Protein 1TK2 (pdb70)

Solvent-accessible surface area: 9672 Å² total

CATH classification: 3.40.50.200

Secondary structure (DSSP, 8-state):
-----HHHHHTTHHHHHTTT-S-TT-EEEEEES-----TT--EEEEEE-STT--S---SSSHHHHHHHHHH--SSSSS---SSTT-EEEEEE-S-TTS---HHHHHHHHHHHHHTT-SEEEE---BSS--HHHHHHHHHHHHTT-EEEEE--SS--SSPPBTTTSTTEEEEEEE-TTSPBPTT---STT--EEEE-SSEEEEETTTEEEEE-SHHHHHHHHHHHHHHHHHH-TT--HHHHHHHHHHTSB--S-HHHHTT-B--HHHHT-/------

InterPro domains:
  IPR000209 Peptidase S8/S53 domain [PF00082] (23-260)
  IPR015500 Peptidase S8, subtilisin-related [PR00723] (23-42)
  IPR015500 Peptidase S8, subtilisin-related [PR00723] (58-71)
  IPR015500 Peptidase S8, subtilisin-related [PR00723] (212-228)
  IPR022398 Peptidase S8, subtilisin, His-active site [PS00137] (62-72)
  IPR023827 Peptidase S8, subtilisin, Asp-active site [PS00136] (28-38)
  IPR023828 Peptidase S8, subtilisin, Ser-active site [PS00138] (213-223)
  IPR034202 Subtilisin Carlsberg-like catalytic domain [cd07477] (25-247)
  IPR036852 Peptidase S8/S53 domain superfamily [G3DSA:3.40.50.200] (1-268)
  IPR036852 Peptidase S8/S53 domain superfamily [SSF52743] (1-267)
  IPR050131 Subtilisin-like serine protease [PTHR43806] (3-254)

Foldseek 3Di:
DEDEWPQLVVLPLVLLVVVVQQLAPAFEEEAFQAAADAPQDDAQEEAEDDPPDGDRHHLAWLSNFLRFQQARADDDDYYGHSRNNHHYYRYHQAHNVGHHDLVSSLVSLVVCLVPPHQEYFAADFDQDDDVSNLVSLVVSQVSQYAAEYEQFFQQELHGTPPQQHQSYAYEWADDPVQAGDSRTYFFPRHAAYGHFAQTWGDGPPNDIDGHGDSSNGRSNLRNLLSSLCVLPVVDTSVRSSVLQLVQADDDDDCRRGNSGYGHSNSSND/DVVPPD

Radius of gyration: 16.11 Å; Cα contacts (8 Å, |Δi|>4): 828; chains: 2; bounding box: 38×43×39 Å

Organism: Lederbergia lenta (NCBI:txid1467)

Sequence (275 aa):
AQSVPWGISRVQAPAAHNRGLTGSGVKVAVLDTGISTHPDLNIRGGASFVPGEPSTQDGNGHGTHVAGTIAALNNSIGVLGVAPSAELYAVKVLGASGSGSVSSIAQGLEWAGNNGMHVANLSLGSPSPSATLEQAVNSATSRGVLVVAASGNSGAGSISYPARYANAMAVGATDQNNNRASFSQYGAGLDIVAPGVNVQSTYPGSTYASLNGTSMATPHVAGAAALVKQKNPSWSNVQIRNHLKNTATSLGSTNLYGSGLVNAEAATRVLPVLP

Structure (mmCIF, N/CA/C/O backbone):
data_1TK2
#
_entry.id   1TK2
#
_cell.length_a   76.250
_cell.length_b   73.340
_cell.length_c   40.890
_cell.angle_alpha   90.00
_cell.angle_beta   90.00
_cell.angle_gamma   90.00
#
_symmetry.space_group_name_H-M   'P 21 21 21'
#
loop_
_entity.id
_entity.type
_entity.pdbx_description
1 polymer 'SUBTILISIN SAVINASE'
2 polymer 'GRAMICIDIN S'
3 non-polymer 'CALCIUM ION'
4 water water
#
loop_
_atom_site.group_PDB
_atom_site.id
_atom_site.type_symbol
_atom_site.label_atom_id
_atom_site.label_alt_id
_atom_site.label_comp_id
_atom_site.label_asym_id
_atom_site.label_entity_id
_atom_site.label_seq_id
_atom_site.pdbx_PDB_ins_code
_atom_site.Cartn_x
_atom_site.Cartn_y
_atom_site.Cartn_z
_atom_site.occupancy
_atom_site.B_iso_or_equiv
_atom_site.auth_seq_id
_atom_site.auth_comp_id
_atom_site.auth_asym_id
_atom_site.auth_atom_id
_atom_site.pdbx_PDB_model_num
ATOM 1 N N . ALA A 1 1 ? 17.144 -1.517 -3.520 1.00 30.26 1 ALA A N 1
ATOM 2 C CA . ALA A 1 1 ? 15.794 -1.954 -3.101 1.00 28.08 1 ALA A CA 1
ATOM 3 C C . ALA A 1 1 ? 15.017 -0.709 -2.702 1.00 26.24 1 ALA A C 1
ATOM 4 O O . ALA A 1 1 ? 15.593 0.350 -2.523 1.00 27.83 1 ALA A O 1
ATOM 6 N N . GLN A 1 2 ? 13.715 -0.840 -2.655 1.00 23.58 2 GLN A N 1
ATOM 7 C CA . GLN A 1 2 ? 12.857 0.277 -2.268 1.00 21.71 2 GLN A CA 1
ATOM 8 C C . GLN A 1 2 ? 12.558 0.298 -0.779 1.00 22.04 2 GLN A C 1
ATOM 9 O O . GLN A 1 2 ? 12.193 -0.737 -0.199 1.00 24.20 2 GLN A O 1
ATOM 15 N N . SER A 1 3 ? 12.678 1.473 -0.176 1.00 20.38 3 SER A N 1
ATOM 16 C CA . SER A 1 3 ? 12.320 1.661 1.220 1.00 20.10 3 SER A CA 1
ATOM 17 C C . SER A 1 3 ? 10.956 2.337 1.297 1.00 19.38 3 SER A C 1
ATOM 18 O O . SER A 1 3 ? 10.592 3.115 0.433 1.00 19.15 3 SER A O 1
ATOM 21 N N . VAL A 1 4 ? 10.224 2.031 2.348 1.00 17.23 4 VAL A N 1
ATOM 22 C CA . VAL A 1 4 ? 8.960 2.721 2.654 1.00 16.23 4 VAL A CA 1
ATOM 23 C C . VAL A 1 4 ? 9.233 3.665 3.819 1.00 15.15 4 VAL A C 1
ATOM 24 O O . VAL A 1 4 ? 9.485 3.254 4.953 1.00 16.16 4 VAL A O 1
ATOM 28 N N . PRO A 1 5 ? 9.208 4.969 3.564 1.00 13.87 5 PRO A N 1
ATOM 29 C CA . PRO A 1 5 ? 9.439 5.931 4.624 1.00 13.96 5 PRO A CA 1
ATOM 30 C C . PRO A 1 5 ? 8.464 5.759 5.762 1.00 13.76 5 PRO A C 1
ATOM 31 O O . PRO A 1 5 ? 7.305 5.401 5.506 1.00 13.54 5 PRO A O 1
ATOM 35 N N . TRP A 1 6 ? 8.903 6.055 6.996 1.00 13.01 6 TRP A N 1
ATOM 36 C CA . TRP A 1 6 ? 8.055 5.867 8.185 1.00 14.42 6 TRP A CA 1
ATOM 37 C C . TRP A 1 6 ? 6.720 6.573 8.032 1.00 13.54 6 TRP A C 1
ATOM 38 O O . TRP A 1 6 ? 5.683 6.019 8.395 1.00 13.66 6 TRP A O 1
ATOM 49 N N . GLY A 1 7 ? 6.719 7.768 7.453 1.00 11.79 7 GLY A N 1
ATOM 50 C CA . GLY A 1 7 ? 5.495 8.543 7.335 1.00 12.36 7 GLY A CA 1
ATOM 51 C C . GLY A 1 7 ? 4.461 7.932 6.421 1.00 11.36 7 GLY A C 1
ATOM 52 O O . GLY A 1 7 ? 3.274 8.044 6.660 1.00 10.40 7 GLY A O 1
ATOM 53 N N . ILE A 1 8 ? 4.889 7.260 5.382 1.00 11.47 8 ILE A N 1
ATOM 54 C CA . ILE A 1 8 ? 3.995 6.614 4.409 1.00 12.05 8 ILE A CA 1
ATOM 55 C C . ILE A 1 8 ? 3.307 5.461 5.134 1.00 12.20 8 ILE A C 1
ATOM 56 O O . ILE A 1 8 ? 2.098 5.261 4.987 1.00 12.20 8 ILE A O 1
ATOM 61 N N . SER A 1 9 ? 4.083 4.696 5.904 1.00 12.17 9 SER A N 1
ATOM 62 C CA . SER A 1 9 ? 3.498 3.627 6.719 1.00 13.44 9 SER A CA 1
ATOM 63 C C . SER A 1 9 ? 2.565 4.173 7.780 1.00 12.64 9 SER A C 1
ATOM 64 O O . SER A 1 9 ? 1.488 3.649 8.013 1.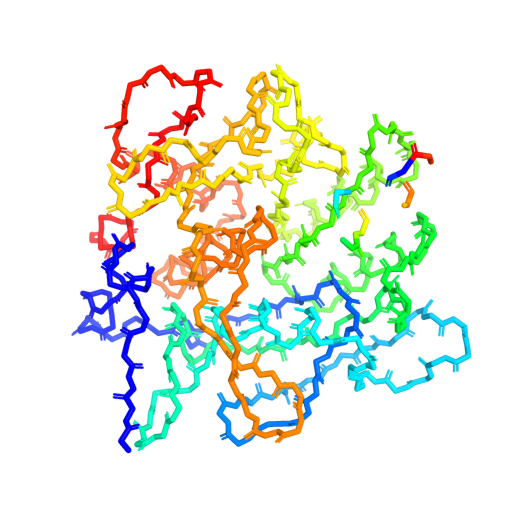00 13.38 9 SER A O 1
ATOM 67 N N . ARG A 1 10 ? 2.932 5.292 8.395 1.00 12.64 10 ARG A N 1
ATOM 68 C CA . ARG A 1 10 ? 2.138 5.823 9.489 1.00 12.50 10 ARG A CA 1
ATOM 69 C C . ARG A 1 10 ? 0.752 6.248 9.035 1.00 12.23 10 ARG A C 1
ATOM 70 O O . ARG A 1 10 ? -0.218 6.119 9.788 1.00 13.98 10 ARG A O 1
ATOM 78 N N . VAL A 1 11 ? 0.658 6.815 7.830 1.00 11.40 11 VAL A N 1
ATOM 79 C CA . VAL A 1 11 ? -0.649 7.231 7.328 1.00 11.42 11 VAL A CA 1
ATOM 80 C C . VAL A 1 11 ? -1.429 6.079 6.665 1.00 12.30 11 VAL A C 1
ATOM 81 O O . VAL A 1 11 ? -2.536 6.262 6.116 1.00 12.46 11 VAL A O 1
ATOM 85 N N . GLN A 1 12 ? -0.820 4.899 6.705 1.00 11.90 12 GLN A N 1
ATOM 86 C CA . GLN A 1 12 ? -1.451 3.635 6.283 1.00 12.48 12 GLN A CA 1
ATOM 87 C C . GLN A 1 12 ? -1.728 3.573 4.774 1.00 12.28 12 GLN A C 1
ATOM 88 O O . GLN A 1 12 ? -2.690 2.920 4.297 1.00 12.07 12 GLN A O 1
ATOM 94 N N . ALA A 1 13 ? -0.878 4.247 4.010 1.00 11.87 13 ALA A N 1
ATOM 95 C CA . ALA A 1 13 ? -0.971 4.187 2.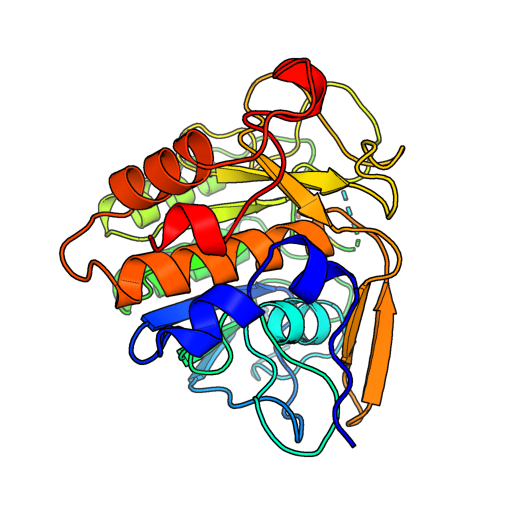544 1.00 11.87 13 ALA A CA 1
ATOM 96 C C . ALA A 1 13 ? -0.821 2.769 1.984 1.00 12.68 13 ALA A C 1
ATOM 97 O O . ALA A 1 13 ? -1.538 2.423 1.054 1.00 12.51 13 ALA A O 1
ATOM 99 N N . PRO A 1 14 ? 0.096 1.953 2.505 1.00 14.29 14 PRO A N 1
ATOM 100 C CA . PRO A 1 14 ? 0.191 0.572 1.984 1.00 14.44 14 PRO A CA 1
ATOM 101 C C . PRO A 1 14 ? -1.111 -0.225 2.002 1.00 14.45 14 PRO A C 1
ATOM 102 O O . PRO A 1 14 ? -1.391 -0.980 1.066 1.00 14.63 14 PRO A O 1
ATOM 106 N N . ALA A 1 15 ? -1.943 -0.032 3.018 1.00 13.92 15 ALA A N 1
ATOM 107 C CA . ALA A 1 15 ? -3.246 -0.710 3.056 1.00 14.77 15 ALA A CA 1
ATOM 108 C C . ALA A 1 15 ? -4.121 -0.289 1.880 1.00 14.78 15 ALA A C 1
ATOM 109 O O . ALA A 1 15 ? -4.829 -1.121 1.321 1.00 15.50 15 ALA A O 1
ATOM 111 N N . ALA A 1 16 ? -4.164 1.001 1.554 1.00 13.86 16 ALA A N 1
ATOM 112 C CA . ALA A 1 16 ? -4.847 1.482 0.376 1.00 13.60 16 ALA A CA 1
ATOM 113 C C . ALA A 1 16 ? -4.260 0.873 -0.891 1.00 12.93 16 ALA A C 1
ATOM 114 O O . ALA A 1 16 ? -4.989 0.469 -1.756 1.00 12.35 16 ALA A O 1
ATOM 116 N N . HIS A 1 17 ? -2.948 0.794 -0.986 1.00 12.69 17 HIS A N 1
ATOM 117 C CA . HIS A 1 17 ? -2.305 0.248 -2.174 1.00 13.64 17 HIS A CA 1
ATOM 118 C C . HIS A 1 17 ? -2.704 -1.186 -2.369 1.00 14.09 17 HIS A C 1
ATOM 119 O O . HIS A 1 17 ? -2.930 -1.593 -3.503 1.00 14.27 17 HIS A O 1
ATOM 126 N N . ASN A 1 18 ? -2.867 -1.913 -1.266 1.00 13.86 18 ASN A N 1
ATOM 127 C CA . ASN A 1 18 ? -3.283 -3.319 -1.342 1.00 15.95 18 ASN A CA 1
ATOM 128 C C . ASN A 1 18 ? -4.665 -3.492 -1.897 1.00 16.94 18 ASN A C 1
ATOM 129 O O . ASN A 1 18 ? -5.003 -4.597 -2.330 1.00 16.31 18 ASN A O 1
ATOM 134 N N . ARG A 1 19 ? -5.497 -2.462 -1.869 1.00 14.85 19 ARG A N 1
ATOM 135 C CA . ARG A 1 19 ? -6.850 -2.494 -2.435 1.00 16.01 19 ARG A CA 1
ATOM 136 C C . ARG A 1 19 ? -6.831 -2.092 -3.918 1.00 15.95 19 ARG A C 1
ATOM 137 O O . ARG A 1 19 ? -7.885 -2.020 -4.559 1.00 18.68 19 ARG A O 1
ATOM 145 N N . GLY A 1 20 ? -5.665 -1.723 -4.432 1.00 14.56 20 GLY A N 1
ATOM 146 C CA . GLY A 1 20 ? -5.528 -1.259 -5.800 1.00 14.14 20 GLY A CA 1
ATOM 147 C C . GLY A 1 20 ? -5.675 0.235 -5.934 1.00 13.53 20 GLY A C 1
ATOM 148 O O . GLY A 1 20 ? -5.805 0.736 -7.032 1.00 15.67 20 GLY A O 1
ATOM 149 N N . LEU A 1 21 ? -5.646 0.943 -4.806 1.00 13.26 21 LEU A N 1
ATOM 150 C CA . LEU A 1 21 ? -5.799 2.395 -4.817 1.00 13.27 21 LEU A CA 1
ATOM 151 C C . LEU A 1 21 ? -4.412 3.023 -4.723 1.00 13.41 21 LEU A C 1
ATOM 152 O O . LEU A 1 21 ? -3.773 2.980 -3.673 1.00 14.71 21 LEU A O 1
ATOM 157 N N . THR A 1 22 ? -3.998 3.627 -5.833 1.00 12.37 22 THR A N 1
ATOM 158 C CA . THR A 1 22 ? -2.651 4.208 -5.976 1.00 12.66 22 THR A CA 1
ATOM 159 C C . THR A 1 22 ? -2.664 5.632 -6.473 1.00 12.25 22 THR A C 1
ATOM 160 O O . THR A 1 22 ? -1.602 6.205 -6.643 1.00 12.99 22 THR A O 1
ATOM 164 N N . GLY A 1 23 ? -3.862 6.163 -6.751 1.00 12.44 23 GLY A N 1
ATOM 165 C CA . GLY A 1 23 ? -4.017 7.521 -7.278 1.00 13.01 23 GLY A CA 1
ATOM 166 C C . GLY A 1 23 ? -4.033 7.561 -8.792 1.00 12.47 23 GLY A C 1
ATOM 167 O O . GLY A 1 23 ? -3.960 8.613 -9.392 1.00 12.19 23 GLY A O 1
ATOM 168 N N . SER A 1 24 ? -4.201 6.403 -9.440 1.00 13.57 24 SER A N 1
ATOM 169 C CA . SER A 1 24 ? -4.219 6.337 -10.882 1.00 15.12 24 SER A CA 1
ATOM 170 C C . SER A 1 24 ? -5.283 7.258 -11.486 1.00 13.46 24 SER A C 1
ATOM 171 O O . SER A 1 24 ? -6.420 7.302 -11.011 1.00 15.01 24 SER A O 1
ATOM 174 N N . GLY A 1 25 ? -4.896 8.040 -12.498 1.00 15.01 25 GLY A N 1
ATOM 175 C CA . GLY A 1 25 ? -5.820 8.930 -13.196 1.00 15.82 25 GLY A CA 1
ATOM 176 C C . GLY A 1 25 ? -6.104 10.255 -12.503 1.00 15.35 25 GLY A C 1
ATOM 177 O O . GLY A 1 25 ? -6.842 11.114 -13.039 1.00 17.26 25 GLY A O 1
ATOM 178 N N . VAL A 1 26 ? -5.516 10.476 -11.328 1.00 13.53 26 VAL A N 1
ATOM 179 C CA . VAL A 1 26 ? -5.767 11.707 -10.571 1.00 12.36 26 VAL A CA 1
ATOM 180 C C . VAL A 1 26 ? -4.664 12.745 -10.796 1.00 12.08 26 VAL A C 1
ATOM 181 O O . VAL A 1 26 ? -3.482 12.463 -10.577 1.00 13.91 26 VAL A O 1
ATOM 185 N N . LYS A 1 27 ? -5.044 13.963 -11.208 1.00 12.14 27 LYS A N 1
ATOM 186 C CA . LYS A 1 27 ? -4.068 14.995 -11.505 1.00 12.40 27 LYS A CA 1
ATOM 187 C C . LYS A 1 27 ? -3.789 15.865 -10.286 1.00 11.93 27 LYS A C 1
ATOM 188 O O . LYS A 1 27 ? -4.705 16.473 -9.707 1.00 13.44 27 LYS A O 1
ATOM 194 N N . VAL A 1 28 ? -2.527 15.929 -9.894 1.00 11.93 28 VAL A N 1
ATOM 195 C CA . VAL A 1 28 ? -2.094 16.655 -8.695 1.00 11.50 28 VAL A CA 1
ATOM 196 C C . VAL A 1 28 ? -1.048 17.680 -9.093 1.00 11.71 28 VAL A C 1
ATOM 197 O O . VAL A 1 28 ? -0.021 17.309 -9.715 1.00 12.98 28 VAL A O 1
ATOM 201 N N . ALA A 1 29 ? -1.294 18.944 -8.777 1.00 10.75 29 ALA A N 1
ATOM 202 C CA . ALA A 1 29 ? -0.372 20.025 -9.054 1.00 11.57 29 ALA A CA 1
ATOM 203 C C . ALA A 1 29 ? 0.440 20.328 -7.810 1.00 10.78 29 ALA A C 1
ATOM 204 O O . ALA A 1 29 ? -0.133 20.418 -6.735 1.00 12.45 29 ALA A O 1
ATOM 206 N N . VAL A 1 30 ? 1.757 20.417 -7.932 1.00 9.71 30 VAL A N 1
ATOM 207 C CA . VAL A 1 30 ? 2.649 20.752 -6.838 1.00 9.37 30 VAL A CA 1
ATOM 208 C C . VAL A 1 30 ? 3.138 22.174 -7.099 1.00 9.59 30 VAL A C 1
ATOM 209 O O . VAL A 1 30 ? 3.914 22.430 -8.040 1.00 9.87 30 VAL A O 1
ATOM 213 N N . LEU A 1 31 ? 2.617 23.117 -6.315 1.00 8.79 31 LEU A N 1
ATOM 214 C CA . LEU A 1 31 ? 2.955 24.554 -6.475 1.00 9.56 31 LEU A CA 1
ATOM 215 C C . LEU A 1 31 ? 4.140 24.825 -5.575 1.00 8.95 31 LEU A C 1
ATOM 216 O O . LEU A 1 31 ? 3.998 24.918 -4.352 1.00 10.20 31 LEU A O 1
ATOM 221 N N . ASP A 1 32 ? 5.348 24.916 -6.130 1.00 8.62 32 ASP A N 1
ATOM 222 C CA . ASP A 1 32 ? 6.537 24.892 -5.322 1.00 9.22 32 ASP A CA 1
ATOM 223 C C . ASP A 1 32 ? 7.723 25.422 -6.123 1.00 9.99 32 ASP A C 1
ATOM 224 O O . ASP A 1 32 ? 7.536 26.198 -7.053 1.00 9.69 32 ASP A O 1
ATOM 229 N N . THR A 1 33 ? 8.919 24.944 -5.816 1.00 9.92 33 THR A N 1
ATOM 230 C CA . THR A 1 33 ? 10.133 25.427 -6.465 1.00 9.91 33 THR A CA 1
ATOM 231 C C . THR A 1 33 ? 10.451 24.672 -7.755 1.00 10.85 33 THR A C 1
ATOM 232 O O . THR A 1 33 ? 11.518 24.852 -8.340 1.00 11.66 33 THR A O 1
ATOM 236 N N . GLY A 1 34 ? 9.519 23.845 -8.228 1.00 10.59 34 GLY A N 1
ATOM 237 C CA . GLY A 1 34 ? 9.754 22.973 -9.369 1.00 10.58 34 GLY A CA 1
ATOM 238 C C . GLY A 1 34 ? 9.828 21.527 -8.900 1.00 10.64 34 GLY A C 1
ATOM 239 O O . GLY A 1 34 ? 9.700 21.199 -7.714 1.00 12.26 34 GLY A O 1
ATOM 240 N N . ILE A 1 35 ? 9.962 20.638 -9.865 1.00 10.18 35 ILE A N 1
ATOM 241 C CA . ILE A 1 35 ? 10.225 19.208 -9.617 1.00 11.21 35 ILE A CA 1
ATOM 242 C C . ILE A 1 35 ? 11.320 18.775 -10.593 1.00 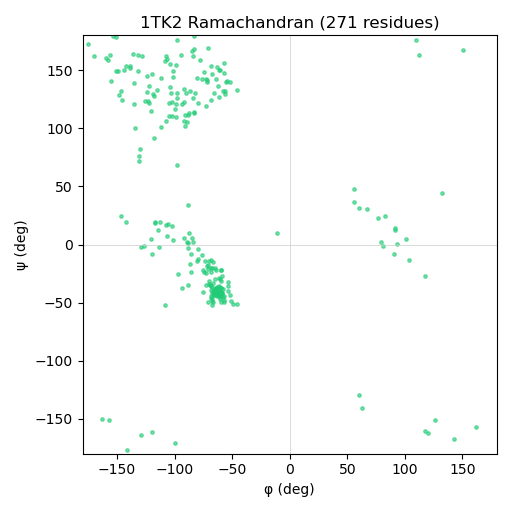10.82 35 ILE A C 1
ATOM 243 O O . ILE A 1 35 ? 11.140 18.883 -11.810 1.00 13.32 35 ILE A O 1
ATOM 248 N N . SER A 1 36 ? 12.452 18.292 -10.079 1.00 11.87 37 SER A N 1
ATOM 249 C CA . SER A 1 36 ? 13.507 17.818 -10.964 1.00 13.38 37 SER A CA 1
ATOM 250 C C . SER A 1 36 ? 13.235 16.402 -11.468 1.00 13.92 37 SER A C 1
ATOM 251 O O . SER A 1 36 ? 12.703 15.572 -10.739 1.00 14.68 37 SER A O 1
ATOM 254 N N . THR A 1 37 ? 13.598 16.129 -12.718 1.00 14.41 38 THR A N 1
ATOM 255 C CA . THR A 1 37 ? 13.513 14.780 -13.242 1.00 16.37 38 THR A CA 1
ATOM 256 C C . THR A 1 37 ? 14.327 13.880 -12.296 1.00 15.31 38 THR A C 1
ATOM 257 O O . THR A 1 37 ? 15.388 14.273 -11.795 1.00 17.14 38 THR A O 1
ATOM 261 N N . HIS A 1 38 ? 13.794 12.698 -12.034 1.00 14.54 39 HIS A N 1
ATOM 262 C CA . HIS A 1 38 ? 14.332 11.797 -11.020 1.00 14.47 39 HIS A CA 1
ATOM 263 C C . HIS A 1 38 ? 13.914 10.386 -11.383 1.00 14.65 39 HIS A C 1
ATOM 264 O O . HIS A 1 38 ? 12.792 10.158 -11.832 1.00 14.19 39 HIS A O 1
ATOM 271 N N . PRO A 1 39 ? 14.795 9.412 -11.205 1.00 14.63 40 PRO A N 1
ATOM 272 C CA . PRO A 1 39 ? 14.437 8.031 -11.536 1.00 14.65 40 PRO A CA 1
ATOM 273 C C . PRO A 1 39 ? 13.228 7.467 -10.759 1.00 14.90 40 PRO A C 1
ATOM 274 O O . PRO A 1 39 ? 12.581 6.556 -11.263 1.00 15.71 40 PRO A O 1
ATOM 278 N N . ASP A 1 40 ? 12.903 8.048 -9.596 1.00 14.12 41 ASP A N 1
ATOM 279 C CA . ASP A 1 40 ? 11.765 7.586 -8.813 1.00 13.09 41 ASP A CA 1
ATOM 280 C C . ASP A 1 40 ? 10.525 8.475 -8.930 1.00 12.30 41 ASP A C 1
ATOM 281 O O . ASP A 1 40 ? 9.594 8.365 -8.128 1.00 12.32 41 ASP A O 1
ATOM 286 N N . LEU A 1 41 ? 10.515 9.336 -9.953 1.00 11.27 42 LEU A N 1
ATOM 287 C CA . LEU A 1 41 ? 9.332 10.195 -10.202 1.00 12.23 42 LEU A CA 1
ATOM 288 C C . LEU A 1 41 ? 8.943 10.119 -11.675 1.00 12.89 42 LEU A C 1
ATOM 289 O O . LEU A 1 41 ? 9.791 9.996 -12.549 1.00 15.08 42 LEU A O 1
ATOM 294 N N . ASN A 1 42 ? 7.652 10.266 -11.941 1.00 13.16 43 ASN A N 1
ATOM 295 C CA . ASN A 1 42 ? 7.144 10.494 -13.299 1.00 15.03 43 ASN A CA 1
ATOM 296 C C . ASN A 1 42 ? 6.412 11.819 -13.289 1.00 14.79 43 ASN A C 1
ATOM 297 O O . ASN A 1 42 ? 5.417 11.992 -12.583 1.00 17.01 43 ASN A O 1
ATOM 302 N N . ILE A 1 43 ? 6.930 12.768 -14.024 1.00 13.40 44 ILE A N 1
ATOM 303 C CA . ILE A 1 43 ? 6.357 14.111 -14.085 1.00 14.31 44 ILE A CA 1
ATOM 304 C C . ILE A 1 43 ? 5.590 14.217 -15.372 1.00 14.20 44 ILE A C 1
ATOM 305 O O . ILE A 1 43 ? 6.183 14.054 -16.453 1.00 15.69 44 ILE A O 1
ATOM 310 N N . ARG A 1 44 ? 4.300 14.526 -15.271 1.00 14.00 45 ARG A N 1
ATOM 311 C CA . ARG A 1 44 ? 3.453 14.584 -16.449 1.00 14.45 45 ARG A CA 1
ATOM 312 C C . ARG A 1 44 ? 3.453 15.892 -17.152 1.00 14.77 45 ARG A C 1
ATOM 313 O O . ARG A 1 44 ? 3.086 15.956 -18.323 1.00 16.64 45 ARG A O 1
ATOM 321 N N . GLY A 1 45 ? 3.907 16.964 -16.522 1.00 13.29 46 GLY A N 1
ATOM 322 C CA . GLY A 1 45 ? 3.912 18.267 -17.168 1.00 13.83 46 GLY A CA 1
ATOM 323 C C . GLY A 1 45 ? 4.032 19.391 -16.167 1.00 13.41 46 GLY A C 1
ATOM 324 O O . GLY A 1 45 ? 4.502 19.180 -15.043 1.00 13.38 46 GLY A O 1
ATOM 325 N N . GLY A 1 46 ? 3.581 20.575 -16.573 1.00 12.29 47 GLY A N 1
ATOM 326 C CA . GLY A 1 46 ? 3.592 21.721 -15.694 1.00 13.23 47 GLY A CA 1
ATOM 327 C C . GLY A 1 46 ? 3.915 22.996 -16.400 1.00 13.43 47 GLY A C 1
ATOM 328 O O . GLY A 1 46 ? 3.897 23.060 -17.628 1.00 15.00 47 GLY A O 1
ATOM 329 N N . ALA A 1 47 ? 4.192 24.010 -15.609 1.00 12.08 48 ALA A N 1
ATOM 330 C CA . ALA A 1 47 ? 4.439 25.355 -16.117 1.00 13.65 48 ALA A CA 1
ATOM 331 C C . ALA A 1 47 ? 5.229 26.134 -15.085 1.00 13.43 48 ALA A C 1
ATOM 332 O O . ALA A 1 47 ? 5.234 25.799 -13.897 1.00 14.19 48 ALA A O 1
ATOM 334 N N . SER A 1 48 ? 5.912 27.194 -15.504 1.00 12.90 49 SER A N 1
ATOM 335 C CA . SER A 1 48 ? 6.629 28.039 -14.568 1.00 12.39 49 SER A CA 1
ATOM 336 C C . SER A 1 48 ? 6.145 29.464 -14.665 1.00 13.01 49 SER A C 1
ATOM 337 O O . SER A 1 48 ? 5.955 29.963 -15.782 1.00 13.32 49 SER A O 1
ATOM 340 N N . PHE A 1 49 ? 5.951 30.095 -13.514 1.00 11.52 50 PHE A N 1
ATOM 341 C CA . PHE A 1 49 ? 5.583 31.508 -13.441 1.00 12.29 50 PHE A CA 1
ATOM 342 C C . PHE A 1 49 ? 6.636 32.325 -12.757 1.00 12.81 50 PHE A C 1
ATOM 343 O O . PHE A 1 49 ? 6.361 33.429 -12.272 1.00 14.26 50 PHE A O 1
ATOM 351 N N . VAL A 1 50 ? 7.858 31.796 -12.668 1.00 12.90 51 VAL A N 1
ATOM 352 C CA . VAL A 1 50 ? 8.940 32.552 -12.019 1.00 14.52 51 VAL A CA 1
ATOM 353 C C . VAL A 1 50 ? 9.808 33.202 -13.087 1.00 15.33 51 VAL A C 1
ATOM 354 O O . VAL A 1 50 ? 10.413 32.534 -13.926 1.00 15.21 51 VAL A O 1
ATOM 358 N N . PRO A 1 51 ? 9.855 34.532 -13.124 1.00 17.19 52 PRO A N 1
ATOM 359 C CA . PRO A 1 51 ? 10.710 35.203 -14.097 1.00 18.61 52 PRO A CA 1
ATOM 360 C C . PRO A 1 51 ? 12.177 34.779 -13.944 1.00 18.82 52 PRO A C 1
ATOM 361 O O . PRO A 1 51 ? 12.679 34.732 -12.833 1.00 21.12 52 PRO A O 1
ATOM 365 N N . GLY A 1 52 ? 12.796 34.444 -15.042 1.00 19.27 53 GLY A N 1
ATOM 366 C CA . GLY A 1 52 ? 14.194 34.038 -15.018 1.00 20.12 53 GLY A CA 1
ATOM 367 C C . GLY A 1 52 ? 14.410 32.552 -14.841 1.00 20.46 53 GLY A C 1
ATOM 368 O O . GLY A 1 52 ? 15.546 32.080 -14.927 1.00 21.40 53 GLY A O 1
ATOM 369 N N . GLU A 1 53 ? 13.339 31.807 -14.566 1.00 19.45 54 GLU A N 1
ATOM 370 C CA . GLU A 1 53 ? 13.411 30.351 -14.465 1.00 18.43 54 GLU A CA 1
ATOM 371 C C . GLU A 1 53 ? 12.317 29.732 -15.317 1.00 18.97 54 GLU A C 1
ATOM 372 O O . GLU A 1 53 ? 11.283 29.292 -14.792 1.00 19.06 54 GLU A O 1
ATOM 378 N N . PRO A 1 54 ? 12.572 29.606 -16.615 1.00 19.56 55 PRO A N 1
ATOM 379 C CA . PRO A 1 54 ? 11.597 29.110 -17.596 1.00 20.38 55 PRO A CA 1
ATOM 380 C C . PRO A 1 54 ? 11.279 27.622 -17.506 1.00 19.75 55 PRO A C 1
ATOM 381 O O . PRO A 1 54 ? 10.237 27.181 -17.981 1.00 22.69 55 PRO A O 1
ATOM 385 N N . SER A 1 55 ? 12.153 26.847 -16.903 1.00 19.55 56 SER A N 1
ATOM 386 C CA . SER A 1 55 ? 11.918 25.422 -16.858 1.00 19.39 56 SER A CA 1
ATOM 387 C C . SER A 1 55 ? 11.211 25.070 -15.537 1.00 17.04 56 SER A C 1
ATOM 388 O O . SER A 1 55 ? 11.186 25.883 -14.609 1.00 17.17 56 SER A O 1
ATOM 391 N N . THR A 1 56 ? 10.632 23.880 -15.498 1.00 15.06 57 THR A N 1
ATOM 392 C CA . THR A 1 56 ? 10.039 23.382 -14.276 1.00 15.50 57 THR A CA 1
ATOM 393 C C . THR A 1 56 ? 11.039 22.613 -13.409 1.00 15.17 57 THR A C 1
ATOM 394 O O . THR A 1 56 ? 10.657 22.096 -12.350 1.00 16.35 57 THR A O 1
ATOM 398 N N . GLN A 1 57 ? 12.309 22.506 -13.804 1.00 15.53 59 GLN A N 1
ATOM 399 C CA . GLN A 1 57 ? 13.322 21.855 -12.958 1.00 15.35 59 GLN A CA 1
ATOM 400 C C . GLN A 1 57 ? 13.535 22.587 -11.650 1.00 14.16 59 GLN A C 1
ATOM 401 O O . GLN A 1 57 ? 13.379 23.804 -11.575 1.00 14.80 59 GLN A O 1
ATOM 407 N N . ASP A 1 58 ? 13.944 21.862 -10.627 1.00 13.08 60 ASP A N 1
ATOM 408 C CA . ASP A 1 58 ? 14.006 22.394 -9.296 1.00 11.83 60 ASP A CA 1
ATOM 409 C C . ASP A 1 58 ? 15.424 22.770 -8.875 1.00 13.03 60 ASP A C 1
ATOM 410 O O . ASP A 1 58 ? 16.283 21.898 -8.648 1.00 14.00 60 ASP A O 1
ATOM 415 N N . GLY A 1 59 ? 15.663 24.064 -8.743 1.00 13.46 61 GLY A N 1
ATOM 416 C CA . GLY A 1 59 ? 16.973 24.547 -8.313 1.00 14.36 61 GLY A CA 1
ATOM 417 C C . GLY A 1 59 ? 17.175 24.679 -6.807 1.00 15.18 61 GLY A C 1
ATOM 418 O O . GLY A 1 59 ? 18.235 25.146 -6.301 1.00 17.22 61 GLY A O 1
ATOM 419 N N . ASN A 1 60 ? 16.135 24.312 -6.044 1.00 13.70 62 ASN A N 1
ATOM 420 C CA . ASN A 1 60 ? 16.153 24.393 -4.585 1.00 13.72 62 ASN A CA 1
ATOM 421 C C . ASN A 1 60 ? 16.227 23.031 -3.901 1.00 14.11 62 ASN A C 1
ATOM 422 O O . ASN A 1 60 ? 17.082 22.785 -3.039 1.00 15.96 62 ASN A O 1
ATOM 427 N N . GLY A 1 61 ? 15.323 22.139 -4.277 1.00 11.62 63 GLY A N 1
ATOM 428 C CA . GLY A 1 61 ? 15.210 20.798 -3.714 1.00 11.82 63 GLY A CA 1
ATOM 429 C C . GLY A 1 61 ? 13.876 20.573 -3.024 1.00 11.64 63 GLY A C 1
ATOM 430 O O . GLY A 1 61 ? 13.370 19.435 -2.937 1.00 12.60 63 GLY A O 1
ATOM 431 N N . HIS A 1 62 ? 13.272 21.644 -2.525 1.00 11.30 64 HIS A N 1
ATOM 432 C CA . HIS A 1 62 ? 12.043 21.556 -1.760 1.00 11.01 64 HIS A CA 1
ATOM 433 C C . HIS A 1 62 ? 10.905 20.931 -2.561 1.00 11.38 64 HIS A C 1
ATOM 434 O O . HIS A 1 62 ? 10.257 20.006 -2.079 1.00 10.52 64 HIS A O 1
ATOM 441 N N . GLY A 1 63 ? 10.662 21.400 -3.758 1.00 10.18 65 GLY A N 1
ATOM 442 C CA . GLY A 1 63 ? 9.573 20.880 -4.549 1.00 9.85 65 GLY A CA 1
ATOM 443 C C . GLY A 1 63 ? 9.714 19.428 -4.901 1.00 10.29 65 GLY A C 1
ATOM 444 O O . GLY A 1 63 ? 8.730 18.676 -4.945 1.00 9.66 65 GLY A O 1
ATOM 445 N N . THR A 1 64 ? 10.920 19.019 -5.186 1.00 10.50 66 THR A N 1
ATOM 446 C CA . THR A 1 64 ? 11.197 17.620 -5.553 1.00 9.73 66 THR A CA 1
ATOM 447 C C . THR A 1 64 ? 10.928 16.708 -4.359 1.00 10.23 66 THR A C 1
ATOM 448 O O . THR A 1 64 ? 10.415 15.578 -4.507 1.00 9.98 66 THR A O 1
ATOM 452 N N . HIS A 1 65 ? 11.288 17.161 -3.178 1.00 9.35 67 HIS A N 1
ATOM 453 C CA . HIS A 1 65 ? 11.100 16.397 -1.961 1.00 9.94 67 HIS A CA 1
ATOM 454 C C . HIS A 1 65 ? 9.615 16.263 -1.661 1.00 9.38 67 HIS A C 1
ATOM 455 O O . HIS A 1 65 ? 9.107 15.176 -1.427 1.00 9.77 67 HIS A O 1
ATOM 462 N N . VAL A 1 66 ? 8.887 17.374 -1.742 1.00 8.60 68 VAL A N 1
ATOM 463 C CA . VAL A 1 66 ? 7.424 17.354 -1.560 1.00 9.58 68 VAL A CA 1
ATOM 464 C C . VAL A 1 66 ? 6.773 16.404 -2.576 1.00 9.18 68 VAL A C 1
ATOM 465 O O . VAL A 1 66 ? 5.908 15.574 -2.200 1.00 9.10 68 VAL A O 1
ATOM 469 N N . ALA A 1 67 ? 7.194 16.473 -3.839 1.00 8.60 69 ALA A N 1
ATOM 470 C CA . ALA A 1 67 ? 6.607 15.640 -4.896 1.00 9.51 69 ALA A CA 1
ATOM 471 C C . ALA A 1 67 ? 6.761 14.145 -4.610 1.00 9.29 69 ALA A C 1
ATOM 472 O O . ALA A 1 67 ? 5.857 13.343 -4.851 1.00 9.90 69 ALA A O 1
ATOM 474 N N . GLY A 1 68 ? 7.873 13.738 -4.059 1.00 8.72 70 GLY A N 1
ATOM 475 C CA . GLY A 1 68 ? 8.114 12.332 -3.794 1.00 9.93 70 GLY A CA 1
ATOM 476 C C . GLY A 1 68 ? 7.317 11.757 -2.653 1.00 9.21 70 GLY A C 1
ATOM 477 O O . GLY A 1 68 ? 7.004 10.573 -2.633 1.00 10.97 70 GLY A O 1
ATOM 478 N N . THR A 1 69 ? 6.907 12.605 -1.727 1.00 8.54 71 THR A N 1
ATOM 479 C CA . THR A 1 69 ? 5.993 12.150 -0.690 1.00 9.43 71 THR A CA 1
ATOM 480 C C . THR A 1 69 ? 4.632 11.846 -1.296 1.00 9.15 71 THR A C 1
ATOM 481 O O . THR A 1 69 ? 3.962 10.903 -0.869 1.00 10.49 71 THR A O 1
ATOM 485 N N . ILE A 1 70 ? 4.178 12.654 -2.248 1.00 8.17 72 ILE A N 1
ATOM 486 C CA . ILE A 1 70 ? 2.937 12.399 -2.933 1.00 9.25 72 ILE A CA 1
ATOM 487 C C . ILE A 1 70 ? 3.029 11.180 -3.788 1.00 10.05 72 ILE A C 1
ATOM 488 O O . ILE A 1 70 ? 2.157 10.327 -3.695 1.00 10.93 72 ILE A O 1
ATOM 493 N N . ALA A 1 71 ? 4.059 11.058 -4.593 1.00 9.88 73 ALA A N 1
ATOM 494 C CA . ALA A 1 71 ? 4.008 10.121 -5.722 1.00 11.12 73 ALA A CA 1
ATOM 495 C C . ALA A 1 71 ? 5.287 9.428 -6.131 1.00 11.57 73 ALA A C 1
ATOM 496 O O . ALA A 1 71 ? 5.393 9.015 -7.295 1.00 12.43 73 ALA A O 1
ATOM 498 N N . ALA A 1 72 ? 6.257 9.271 -5.233 1.00 10.88 74 ALA A N 1
ATOM 499 C CA . ALA A 1 72 ? 7.438 8.473 -5.605 1.00 11.42 74 ALA A CA 1
ATOM 500 C C . ALA A 1 72 ? 6.923 7.095 -6.075 1.00 10.81 74 ALA A C 1
ATOM 501 O O . ALA A 1 72 ? 5.971 6.510 -5.494 1.00 10.87 74 ALA A O 1
ATOM 503 N N . LEU A 1 73 ? 7.566 6.571 -7.126 1.00 11.58 75 LEU A N 1
ATOM 504 C CA . LEU A 1 73 ? 7.033 5.422 -7.843 1.00 12.86 75 LEU A CA 1
ATOM 505 C C . LEU A 1 73 ? 7.196 4.137 -7.095 1.00 14.43 75 LEU A C 1
ATOM 506 O O . LEU A 1 73 ? 8.159 3.999 -6.343 1.00 13.57 75 LEU A O 1
ATOM 511 N N . ASN A 1 74 ? 6.257 3.216 -7.288 1.00 15.14 76 ASN A N 1
ATOM 512 C CA . ASN A 1 74 ? 6.318 1.891 -6.650 1.00 17.75 76 ASN A CA 1
ATOM 513 C C . ASN A 1 74 ? 7.101 1.002 -7.608 1.00 18.38 76 ASN A C 1
ATOM 514 O O . ASN A 1 74 ? 6.607 0.667 -8.706 1.00 20.17 76 ASN A O 1
ATOM 519 N N . ASN A 1 75 ? 8.340 0.729 -7.231 1.00 18.62 77 ASN A N 1
ATOM 520 C CA . ASN A 1 75 ? 9.283 -0.014 -8.085 1.00 20.32 77 ASN A CA 1
ATOM 521 C C . ASN A 1 75 ? 10.360 -0.645 -7.206 1.00 21.07 77 ASN A C 1
ATOM 522 O O . ASN A 1 75 ? 10.095 -0.989 -6.064 1.00 21.75 77 ASN A O 1
ATOM 527 N N . SER A 1 76 ? 11.561 -0.836 -7.731 1.00 21.94 78 SER A N 1
ATOM 528 C CA . SER A 1 76 ? 12.584 -1.505 -6.958 1.00 22.28 78 SER A CA 1
ATOM 529 C C . SER A 1 76 ? 13.675 -0.564 -6.467 1.00 21.75 78 SER A C 1
ATOM 530 O O . SER A 1 76 ? 14.730 -1.011 -6.043 1.00 23.15 78 SER A O 1
ATOM 533 N N . ILE A 1 77 ? 13.417 0.758 -6.480 1.00 20.63 79 ILE A N 1
ATOM 534 C CA . ILE A 1 77 ? 14.411 1.736 -6.076 1.00 19.36 79 ILE A CA 1
ATOM 535 C C . ILE A 1 77 ? 13.768 2.796 -5.184 1.00 16.88 79 ILE A C 1
ATOM 536 O O . ILE A 1 77 ? 12.489 2.904 -5.130 1.00 15.74 79 ILE A O 1
ATOM 541 N N . GLY A 1 78 ? 14.631 3.535 -4.505 1.00 16.79 80 GLY A N 1
ATOM 542 C CA . GLY A 1 78 ? 14.243 4.752 -3.795 1.00 15.65 80 GLY A CA 1
ATOM 543 C C . GLY A 1 78 ? 13.214 4.590 -2.699 1.00 15.77 80 GLY A C 1
ATOM 544 O O . GLY A 1 78 ? 13.344 3.750 -1.798 1.00 17.24 80 GLY A O 1
ATOM 545 N N . VAL A 1 79 ? 12.174 5.433 -2.775 1.00 13.87 81 VAL A N 1
ATOM 546 C CA . VAL A 1 79 ? 11.122 5.462 -1.793 1.00 12.56 81 VAL A CA 1
ATOM 547 C C . VAL A 1 79 ? 9.766 5.157 -2.412 1.00 11.96 81 VAL A C 1
ATOM 548 O O . VAL A 1 79 ? 9.702 4.606 -3.487 1.00 11.80 81 VAL A O 1
ATOM 552 N N . LEU A 1 80 ? 8.667 5.502 -1.746 1.00 13.06 82 LEU A N 1
ATOM 553 C CA . LEU A 1 80 ? 7.333 5.177 -2.174 1.00 13.74 82 LEU A CA 1
ATOM 554 C C . LEU A 1 80 ? 6.425 6.283 -1.730 1.00 11.68 82 LEU A C 1
ATOM 555 O O . LEU A 1 80 ? 6.489 6.666 -0.583 1.00 12.06 82 LEU A O 1
ATOM 560 N N . GLY A 1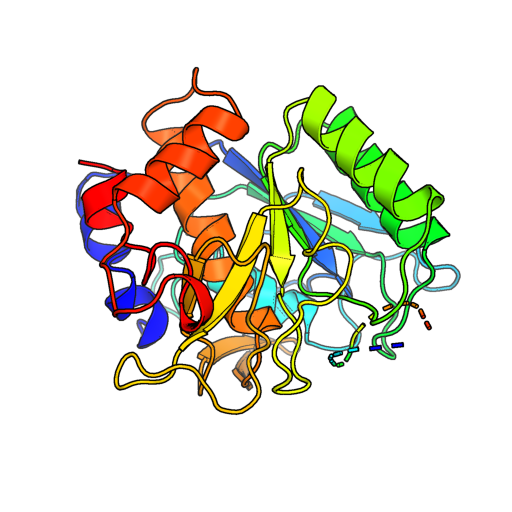 81 ? 5.626 6.814 -2.647 1.00 11.01 83 GLY A N 1
ATOM 561 C CA . GLY A 1 81 ? 4.674 7.853 -2.317 1.00 11.62 83 GLY A CA 1
ATOM 562 C C . GLY A 1 81 ? 3.358 7.361 -1.752 1.00 10.30 83 GLY A C 1
ATOM 563 O O . GLY A 1 81 ? 3.047 6.197 -1.773 1.00 11.29 83 GLY A O 1
ATOM 564 N N . VAL A 1 82 ? 2.563 8.269 -1.216 1.00 10.37 84 VAL A N 1
ATOM 565 C CA . VAL A 1 82 ? 1.225 7.924 -0.750 1.00 9.97 84 VAL A CA 1
ATOM 566 C C . VAL A 1 82 ? 0.348 7.479 -1.911 1.00 11.15 84 VAL A C 1
ATOM 567 O O . VAL A 1 82 ? -0.450 6.547 -1.780 1.00 11.51 84 VAL A O 1
ATOM 571 N N . ALA A 1 83 ? 0.514 8.121 -3.067 1.00 10.57 85 ALA A N 1
ATOM 572 C CA . ALA A 1 83 ? -0.260 7.887 -4.293 1.00 10.57 85 ALA A CA 1
ATOM 573 C C . ALA A 1 83 ? 0.721 7.737 -5.457 1.00 11.11 85 ALA A C 1
ATOM 574 O O . ALA A 1 83 ? 0.882 8.642 -6.301 1.00 10.94 85 ALA A O 1
ATOM 576 N N . PRO A 1 84 ? 1.366 6.573 -5.541 1.00 11.41 86 PRO A N 1
ATOM 577 C CA . PRO A 1 84 ? 2.481 6.372 -6.483 1.00 11.27 86 PRO A CA 1
ATOM 578 C C . PRO A 1 84 ? 2.088 6.411 -7.950 1.00 11.69 86 PRO A C 1
ATOM 579 O O . PRO A 1 84 ? 2.956 6.514 -8.793 1.00 13.44 86 PRO A O 1
ATOM 583 N N . SER A 1 85 ? 0.801 6.314 -8.270 1.00 11.26 87 SER A N 1
ATOM 584 C CA . SER A 1 85 ? 0.341 6.413 -9.648 1.00 12.32 87 SER A CA 1
ATOM 585 C C . SER A 1 85 ? -0.359 7.737 -9.958 1.00 12.69 87 SER A C 1
ATOM 586 O O . SER A 1 85 ? -0.896 7.899 -11.057 1.00 13.71 87 SER A O 1
ATOM 589 N N . ALA A 1 86 ? -0.347 8.689 -9.014 1.00 12.23 88 ALA A N 1
ATOM 590 C CA . ALA A 1 86 ? -0.883 10.004 -9.316 1.00 12.52 88 ALA A CA 1
ATOM 591 C C . ALA A 1 86 ? -0.125 10.672 -10.444 1.00 12.58 88 ALA A C 1
ATOM 592 O O . ALA A 1 86 ? 1.056 10.451 -10.636 1.00 13.22 88 ALA A O 1
ATOM 594 N N . GLU A 1 87 ? -0.830 11.514 -11.189 1.00 12.59 89 GLU A N 1
ATOM 595 C CA . GLU A 1 87 ? -0.245 12.268 -12.300 1.00 12.86 89 GLU A CA 1
ATOM 596 C C . GLU A 1 87 ? 0.242 13.629 -11.785 1.00 12.23 89 GLU A C 1
ATOM 597 O O . GLU A 1 87 ? -0.567 14.490 -11.494 1.00 13.81 89 GLU A O 1
ATOM 603 N N . LEU A 1 88 ? 1.562 13.789 -11.665 1.00 12.23 90 LEU A N 1
ATOM 604 C CA . LEU A 1 88 ? 2.190 14.946 -11.050 1.00 13.06 90 LEU A CA 1
ATOM 605 C C . LEU A 1 88 ? 2.455 16.007 -12.065 1.00 11.91 90 LEU A C 1
ATOM 606 O O . LEU A 1 88 ? 3.062 15.760 -13.126 1.00 11.49 90 LEU A O 1
ATOM 611 N N . TYR A 1 89 ? 2.026 17.230 -11.722 1.00 10.26 91 TYR A N 1
ATOM 612 C CA . TYR A 1 89 ? 2.325 18.389 -12.529 1.00 10.99 91 TYR A CA 1
ATOM 613 C C . TYR A 1 89 ? 3.142 19.380 -11.720 1.00 10.69 91 TYR A C 1
ATOM 614 O O . TYR A 1 89 ? 2.802 19.677 -10.593 1.00 12.96 91 TYR A O 1
ATOM 623 N N . ALA A 1 90 ? 4.253 19.827 -12.289 1.00 10.23 92 ALA A N 1
ATOM 624 C CA . ALA A 1 90 ? 5.142 20.742 -11.605 1.00 10.92 92 ALA A CA 1
ATOM 625 C C . ALA A 1 90 ? 4.726 22.170 -11.935 1.00 10.89 92 ALA A C 1
ATOM 626 O O . ALA A 1 90 ? 4.868 22.598 -13.063 1.00 13.24 92 ALA A O 1
ATOM 628 N N . VAL A 1 91 ? 4.209 22.908 -10.962 1.00 10.61 93 VAL A N 1
ATOM 629 C CA . VAL A 1 91 ? 3.812 24.293 -11.197 1.00 10.53 93 VAL A CA 1
ATOM 630 C C . VAL A 1 91 ? 4.778 25.161 -10.405 1.00 10.70 93 VAL A C 1
ATOM 631 O O . VAL A 1 91 ? 4.655 25.269 -9.173 1.00 11.63 93 VAL A O 1
ATOM 635 N N . LYS A 1 92 ? 5.767 25.744 -11.090 1.00 10.37 94 LYS A N 1
ATOM 636 C CA . LYS A 1 92 ? 6.834 26.454 -10.391 1.00 11.01 94 LYS A CA 1
ATOM 637 C C . LYS A 1 92 ? 6.342 27.873 -10.078 1.00 10.43 94 LYS A C 1
ATOM 638 O O . LYS A 1 92 ? 6.127 28.667 -10.995 1.00 12.08 94 LYS A O 1
ATOM 644 N N . VAL A 1 93 ? 6.163 28.161 -8.802 1.00 9.98 95 VAL A N 1
ATOM 645 C CA . VAL A 1 93 ? 5.744 29.467 -8.336 1.00 10.46 95 VAL A CA 1
ATOM 646 C C . VAL A 1 93 ? 6.767 30.102 -7.393 1.00 11.35 95 VAL A C 1
ATOM 647 O O . VAL A 1 93 ? 6.590 31.272 -7.012 1.00 12.59 95 VAL A O 1
ATOM 651 N N . LEU A 1 94 ? 7.783 29.345 -6.995 1.00 11.39 96 LEU A N 1
ATOM 652 C CA . LEU A 1 94 ? 8.830 29.830 -6.115 1.00 12.66 96 LEU A CA 1
ATOM 653 C C . LEU A 1 94 ? 10.106 29.569 -6.900 1.00 12.99 96 LEU A C 1
ATOM 654 O O . LEU A 1 94 ? 10.215 28.573 -7.623 1.00 13.59 96 LEU A O 1
ATOM 659 N N . GLY A 1 95 ? 11.074 30.481 -6.755 1.00 14.25 97 GLY A N 1
ATOM 660 C CA . GLY A 1 95 ? 12.379 30.341 -7.371 1.00 15.05 97 GLY A CA 1
ATOM 661 C C . GLY A 1 95 ? 13.319 29.486 -6.587 1.00 14.28 97 GLY A C 1
ATOM 662 O O . GLY A 1 95 ? 12.973 28.969 -5.510 1.00 15.14 97 GLY A O 1
ATOM 663 N N . ALA A 1 96 ? 14.538 29.325 -7.128 1.00 15.14 98 ALA A N 1
ATOM 664 C CA . ALA A 1 96 ? 15.564 28.469 -6.506 1.00 16.11 98 ALA A CA 1
ATOM 665 C C . ALA A 1 96 ? 15.916 28.916 -5.089 1.00 16.94 98 ALA A C 1
ATOM 666 O O . ALA A 1 96 ? 16.309 28.117 -4.242 1.00 17.84 98 ALA A O 1
ATOM 668 N N . SER A 1 97 ? 15.750 30.203 -4.796 1.00 18.50 99 SER A N 1
ATOM 669 C CA . SER A 1 97 ? 15.991 30.737 -3.460 1.00 19.60 99 SER A CA 1
ATOM 670 C C . SER A 1 97 ? 14.916 30.356 -2.446 1.00 19.39 99 SER A C 1
ATOM 671 O O . SER A 1 97 ? 15.090 30.530 -1.236 1.00 19.40 99 SER A O 1
ATOM 674 N N . GLY A 1 98 ? 13.780 29.849 -2.950 1.00 18.85 100 GLY A N 1
ATOM 675 C CA . GLY A 1 98 ? 12.673 29.463 -2.103 1.00 18.95 100 GLY A CA 1
ATOM 676 C C . GLY A 1 98 ? 11.617 30.530 -1.885 1.00 21.34 100 GLY A C 1
ATOM 677 O O . GLY A 1 98 ? 10.645 30.322 -1.148 1.00 22.99 100 GLY A O 1
ATOM 678 N N . SER A 1 99 ? 11.806 31.675 -2.489 1.00 20.84 101 SER A N 1
ATOM 679 C CA . SER A 1 99 ? 10.819 32.728 -2.342 1.00 22.36 101 SER A CA 1
ATOM 680 C C . SER A 1 99 ? 10.032 32.930 -3.628 1.00 20.54 101 SER A C 1
ATOM 681 O O . SER A 1 99 ? 10.451 32.575 -4.715 1.00 20.09 101 SER A O 1
ATOM 684 N N . GLY A 1 100 ? 8.846 33.503 -3.484 1.00 20.26 102 GLY A N 1
ATOM 685 C CA . GLY A 1 100 ? 8.019 33.812 -4.638 1.00 20.16 102 GLY A CA 1
ATOM 686 C C . GLY A 1 100 ? 7.173 35.007 -4.301 1.00 19.63 102 GLY A C 1
ATOM 687 O O . GLY A 1 100 ? 7.249 35.536 -3.184 1.00 22.03 102 GLY A O 1
ATOM 688 N N . SER A 1 101 ? 6.382 35.446 -5.258 1.00 19.81 103 SER A N 1
ATOM 689 C CA . SER A 1 101 ? 5.429 36.539 -5.032 1.00 19.38 103 SER A CA 1
ATOM 690 C C . SER A 1 101 ? 4.005 36.009 -4.966 1.00 18.97 103 SER A C 1
ATOM 691 O O . SER A 1 101 ? 3.707 34.918 -5.486 1.00 17.69 103 SER A O 1
ATOM 694 N N . VAL A 1 102 ? 3.103 36.784 -4.374 1.00 17.91 104 VAL A N 1
ATOM 695 C CA . VAL A 1 102 ? 1.722 36.405 -4.375 1.00 18.12 104 VAL A CA 1
ATOM 696 C C . VAL A 1 102 ? 1.214 36.293 -5.807 1.00 16.56 104 VAL A C 1
ATOM 697 O O . VAL A 1 102 ? 0.402 35.443 -6.096 1.00 16.07 104 VAL A O 1
ATOM 701 N N . SER A 1 103 ? 1.657 37.169 -6.718 1.00 15.56 105 SER A N 1
ATOM 702 C CA . SER A 1 103 ? 1.250 37.090 -8.125 1.00 15.75 105 SER A CA 1
ATOM 703 C C . SER A 1 103 ? 1.592 35.733 -8.738 1.00 13.90 105 SER A C 1
ATOM 704 O O . SER A 1 103 ? 0.782 35.169 -9.428 1.00 14.53 105 SER A O 1
ATOM 707 N N . SER A 1 104 ? 2.796 35.207 -8.487 1.00 15.27 106 SER A N 1
ATOM 708 C CA . SER A 1 104 ? 3.166 33.937 -9.085 1.00 14.40 106 SER A CA 1
ATOM 709 C C . SER A 1 104 ? 2.325 32.803 -8.513 1.00 13.53 106 SER A C 1
ATOM 710 O O . SER A 1 104 ? 1.912 31.922 -9.240 1.00 13.22 106 SER A O 1
ATOM 713 N N . ILE A 1 105 ? 2.098 32.822 -7.207 1.00 13.18 107 ILE A N 1
ATOM 714 C CA . ILE A 1 105 ? 1.277 31.786 -6.598 1.00 12.69 107 ILE A CA 1
ATOM 715 C C . ILE A 1 105 ? -0.132 31.827 -7.172 1.00 12.15 107 ILE A C 1
ATOM 716 O O . ILE A 1 105 ? -0.730 30.782 -7.469 1.00 12.94 107 ILE A O 1
ATOM 721 N N . ALA A 1 106 ? -0.707 33.014 -7.303 1.00 12.30 108 ALA A N 1
ATOM 722 C CA . ALA A 1 106 ? -2.045 33.118 -7.857 1.00 11.50 108 ALA A CA 1
ATOM 723 C C . ALA A 1 106 ? -2.109 32.613 -9.298 1.00 11.95 108 ALA A C 1
ATOM 724 O O . ALA A 1 106 ? -3.060 31.963 -9.692 1.00 12.35 108 ALA A O 1
ATOM 726 N N . GLN A 1 107 ? -1.071 32.913 -10.091 1.00 11.58 109 GLN A N 1
ATOM 727 C CA . GLN A 1 107 ? -0.993 32.372 -11.444 1.00 11.93 109 GLN A CA 1
ATOM 728 C C . GLN A 1 107 ? -0.995 30.841 -11.429 1.00 11.10 109 GLN A C 1
ATOM 729 O O . GLN A 1 107 ? -1.639 30.210 -12.271 1.00 12.44 109 GLN A O 1
ATOM 735 N N . GLY A 1 108 ? -0.263 30.244 -10.490 1.00 10.24 110 GLY A N 1
ATOM 736 C CA . GLY A 1 108 ? -0.249 28.801 -10.359 1.00 10.43 110 GLY A CA 1
ATOM 737 C C . GLY A 1 108 ? -1.600 28.222 -10.023 1.00 10.00 110 GLY A C 1
ATOM 738 O O . GLY A 1 108 ? -1.980 27.147 -10.518 1.00 11.44 110 GLY A O 1
ATOM 739 N N . LEU A 1 109 ? -2.317 28.878 -9.129 1.00 10.26 111 LEU A N 1
ATOM 740 C CA . LEU A 1 109 ? -3.634 28.404 -8.752 1.00 10.95 111 LEU A CA 1
ATOM 741 C C . LEU A 1 109 ? -4.586 28.526 -9.922 1.00 12.91 111 LEU A C 1
ATOM 742 O O . LEU A 1 109 ? -5.432 27.683 -10.126 1.00 12.94 111 LEU A O 1
ATOM 747 N N . GLU A 1 110 ? -4.496 29.620 -10.671 1.00 13.01 112 GLU A N 1
ATOM 748 C CA . GLU A 1 110 ? -5.347 29.756 -11.853 1.00 14.41 112 GLU A CA 1
ATOM 749 C C . GLU A 1 110 ? -5.045 28.679 -12.876 1.00 13.95 112 GLU A C 1
ATOM 750 O O . GLU A 1 110 ? -5.939 28.124 -13.466 1.00 13.80 112 GLU A O 1
ATOM 756 N N . TRP A 1 111 ? -3.762 28.380 -13.057 1.00 12.12 113 TRP A N 1
ATOM 757 C CA . TRP A 1 111 ? -3.344 27.324 -13.972 1.00 12.00 113 TRP A CA 1
ATOM 758 C C . TRP A 1 111 ? -3.928 26.004 -13.537 1.00 12.45 113 TRP A C 1
ATOM 759 O O . TRP A 1 111 ? -4.443 25.241 -14.364 1.00 13.05 113 TRP A O 1
ATOM 770 N N . ALA A 1 112 ? -3.869 25.690 -12.252 1.00 11.92 114 ALA A N 1
ATOM 771 C CA . ALA A 1 112 ? -4.400 24.444 -11.760 1.00 12.03 114 ALA A CA 1
ATOM 772 C C . ALA A 1 112 ? -5.888 24.341 -12.036 1.00 13.71 114 ALA A C 1
ATOM 773 O O . ALA A 1 112 ? -6.366 23.287 -12.416 1.00 14.44 114 ALA A O 1
ATOM 775 N N . GLY A 1 113 ? -6.630 25.418 -11.853 1.00 13.42 115 GLY A N 1
ATOM 776 C CA . GLY A 1 113 ? -8.058 25.363 -12.090 1.00 14.68 115 GLY A CA 1
ATOM 777 C C . GLY A 1 113 ? -8.392 25.302 -13.571 1.00 16.25 115 GLY A C 1
ATOM 778 O O . GLY A 1 113 ? -9.362 24.633 -13.963 1.00 18.82 115 GLY A O 1
ATOM 779 N N . ASN A 1 114 ? -7.616 25.972 -14.400 1.00 16.24 116 ASN A N 1
ATOM 780 C CA . ASN A 1 114 ? -7.896 25.999 -15.826 1.00 17.93 116 ASN A CA 1
ATOM 781 C C . ASN A 1 114 ? -7.550 24.691 -16.521 1.00 18.31 116 ASN A C 1
ATOM 782 O O . ASN A 1 114 ? -8.120 24.347 -17.585 1.00 19.18 116 ASN A O 1
ATOM 787 N N . ASN A 1 115 ? -6.644 23.922 -15.939 1.00 16.11 117 ASN A N 1
ATOM 788 C CA . ASN A 1 115 ? -6.112 22.731 -16.605 1.00 15.98 117 ASN A CA 1
ATOM 789 C C . ASN A 1 115 ? -6.501 21.418 -15.963 1.00 16.33 117 ASN A C 1
ATOM 790 O O . ASN A 1 115 ? -5.856 20.414 -16.192 1.00 18.50 117 ASN A O 1
ATOM 795 N N . GLY A 1 116 ? -7.553 21.430 -15.169 1.00 17.52 118 GLY A N 1
ATOM 796 C CA . GLY A 1 116 ? -8.144 20.185 -14.673 1.00 17.51 118 GLY A CA 1
ATOM 797 C C . GLY A 1 116 ? -7.432 19.441 -13.539 1.00 17.79 118 GLY A C 1
ATOM 798 O O . GLY A 1 116 ? -7.594 18.230 -13.386 1.00 19.28 118 GLY A O 1
ATOM 799 N N . MET A 1 117 ? -6.618 20.139 -12.746 1.00 16.59 119 MET A N 1
ATOM 800 C CA . MET A 1 117 ? -5.977 19.515 -11.588 1.00 15.58 119 MET A CA 1
ATOM 801 C C . MET A 1 117 ? -7.035 19.279 -10.521 1.00 15.66 119 MET A C 1
ATOM 802 O O . MET A 1 117 ? -7.878 20.107 -10.331 1.00 18.43 119 MET A O 1
ATOM 807 N N . HIS A 1 118 ? -7.010 18.149 -9.831 1.00 14.66 120 HIS A N 1
ATOM 808 C CA . HIS A 1 118 ? -8.010 17.864 -8.813 1.00 15.28 120 HIS A CA 1
ATOM 809 C C . HIS A 1 118 ? -7.504 18.211 -7.434 1.00 13.65 120 HIS A C 1
ATOM 810 O O . HIS A 1 118 ? -8.266 18.507 -6.552 1.00 13.21 120 HIS A O 1
ATOM 817 N N . VAL A 1 119 ? -6.188 18.194 -7.276 1.00 12.61 121 VAL A N 1
ATOM 818 C CA . VAL A 1 119 ? -5.558 18.514 -5.997 1.00 12.97 121 VAL A CA 1
ATOM 819 C C . VAL A 1 119 ? -4.401 19.442 -6.281 1.00 12.68 121 VAL A C 1
ATOM 820 O O . VAL A 1 119 ? -3.691 19.261 -7.270 1.00 12.24 121 VAL A O 1
ATOM 824 N N . ALA A 1 120 ? -4.233 20.465 -5.436 1.00 10.60 122 ALA A N 1
ATOM 825 C CA . ALA A 1 120 ? -3.090 21.377 -5.497 1.00 10.80 122 ALA A CA 1
ATOM 826 C C . ALA A 1 120 ? -2.427 21.390 -4.123 1.00 10.41 122 ALA A C 1
ATOM 827 O O . ALA A 1 120 ? -3.040 21.675 -3.115 1.00 11.92 122 ALA A O 1
ATOM 829 N N . ASN A 1 121 ? -1.137 21.072 -4.124 1.00 8.86 123 ASN A N 1
ATOM 830 C CA . ASN A 1 121 ? -0.333 21.052 -2.940 1.00 9.30 123 ASN A CA 1
ATOM 831 C C . ASN A 1 121 ? 0.455 22.340 -2.832 1.00 8.81 123 ASN A C 1
ATOM 832 O O . ASN A 1 121 ? 1.229 22.681 -3.731 1.00 9.27 123 ASN A O 1
ATOM 837 N N . LEU A 1 122 ? 0.230 23.057 -1.733 1.00 8.76 124 LEU A N 1
ATOM 838 C CA . LEU A 1 122 ? 0.895 24.333 -1.457 1.00 9.49 124 LEU A CA 1
ATOM 839 C C . LEU A 1 122 ? 1.730 24.234 -0.182 1.00 9.47 124 LEU A C 1
ATOM 840 O O . LEU A 1 122 ? 1.220 24.440 0.921 1.00 9.77 124 LEU A O 1
ATOM 845 N N . SER A 1 123 ? 3.015 23.873 -0.351 1.00 9.93 125 SER A N 1
ATOM 846 C CA . SER A 1 123 ? 3.817 23.630 0.890 1.00 9.84 125 SER A CA 1
ATOM 847 C C . SER A 1 123 ? 4.549 24.938 1.042 1.00 11.31 125 SER A C 1
ATOM 848 O O . SER A 1 123 ? 5.761 24.996 0.912 1.00 12.82 125 SER A O 1
ATOM 851 N N . LEU A 1 124 ? 3.796 25.982 1.346 1.00 10.78 126 LEU A N 1
ATOM 852 C CA . LEU A 1 124 ? 4.289 27.335 1.395 1.00 12.08 126 LEU A CA 1
ATOM 853 C C . LEU A 1 124 ? 3.384 28.204 2.220 1.00 13.22 126 LEU A C 1
ATOM 854 O O . LEU A 1 124 ? 2.215 27.843 2.435 1.00 13.61 126 LEU A O 1
ATOM 859 N N . GLY A 1 125 ? 3.883 29.342 2.692 1.00 14.44 127 GLY A N 1
ATOM 860 C CA . GLY A 1 125 ? 3.037 30.231 3.439 1.00 15.78 127 GLY A CA 1
ATOM 861 C C . GLY A 1 125 ? 3.711 31.512 3.800 1.00 16.00 127 GLY A C 1
ATOM 862 O O . GLY A 1 125 ? 4.911 31.706 3.637 1.00 17.12 127 GLY A O 1
ATOM 863 N N . SER A 1 126 ? 2.879 32.380 4.342 1.00 15.65 128 SER A N 1
ATOM 864 C CA . SER A 1 126 ? 3.266 33.718 4.799 1.00 16.24 128 SER A CA 1
ATOM 865 C C . SER A 1 126 ? 2.480 34.048 6.041 1.00 16.41 128 SER A C 1
ATOM 866 O O . SER A 1 126 ? 1.346 33.631 6.179 1.00 15.03 128 SER A O 1
ATOM 869 N N . PRO A 1 127 ? 3.032 34.869 6.946 1.00 17.42 129 PRO A N 1
ATOM 870 C CA . PRO A 1 127 ? 2.263 35.267 8.125 1.00 18.86 129 PRO A CA 1
ATOM 871 C C . PRO A 1 127 ? 1.202 36.332 7.845 1.00 19.21 129 PRO A C 1
ATOM 872 O O . PRO A 1 127 ? 0.363 36.598 8.704 1.00 20.10 129 PRO A O 1
ATOM 876 N N . SER A 1 128 ? 1.227 36.897 6.645 1.00 19.27 130 SER A N 1
ATOM 877 C CA . SER A 1 128 ? 0.333 37.983 6.269 1.00 19.98 130 SER A CA 1
ATOM 878 C C . SER A 1 128 ? -0.686 37.586 5.227 1.00 19.43 130 SER A C 1
ATOM 879 O O . SER A 1 128 ? -0.354 36.822 4.302 1.00 18.25 130 SER A O 1
ATOM 882 N N . PRO A 1 129 ? -1.897 38.111 5.324 1.00 18.08 131 PRO A N 1
ATOM 883 C CA . PRO A 1 129 ? -2.938 37.840 4.344 1.00 18.49 131 PRO A CA 1
ATOM 884 C C . PRO A 1 129 ? -2.717 38.657 3.092 1.00 19.37 131 PRO A C 1
ATOM 885 O O . PRO A 1 129 ? -1.961 39.648 3.098 1.00 19.88 131 PRO A O 1
ATOM 889 N N . SER A 1 130 ? -3.308 38.187 2.009 1.00 18.63 132 SER A N 1
ATOM 890 C CA . SER A 1 130 ? -3.301 38.887 0.742 1.00 19.67 132 SER A CA 1
ATOM 891 C C . SER A 1 130 ? -4.623 38.624 0.052 1.00 20.39 132 SER A C 1
ATOM 892 O O . SER A 1 130 ? -4.937 37.474 -0.198 1.00 19.98 132 SER A O 1
ATOM 895 N N . ALA A 1 131 ? -5.362 39.678 -0.309 1.00 20.91 133 ALA A N 1
ATOM 896 C CA . ALA A 1 131 ? -6.634 39.511 -1.024 1.00 21.04 133 ALA A CA 1
ATOM 897 C C . ALA A 1 131 ? -6.461 38.754 -2.331 1.00 19.58 133 ALA A C 1
ATOM 898 O O . ALA A 1 131 ? -7.343 37.987 -2.720 1.00 20.44 133 ALA A O 1
ATOM 900 N N . THR A 1 132 ? -5.369 39.020 -3.029 1.00 20.11 134 THR A N 1
ATOM 901 C CA . THR A 1 132 ? -5.055 38.326 -4.277 1.00 19.81 134 THR A CA 1
ATOM 902 C C . THR A 1 132 ? -5.001 36.820 -4.029 1.00 19.95 134 THR A C 1
ATOM 903 O O . THR A 1 132 ? -5.561 36.016 -4.792 1.00 19.82 134 THR A O 1
ATOM 907 N N . LEU A 1 133 ? -4.296 36.432 -2.983 1.00 18.69 135 LEU A N 1
ATOM 908 C CA . LEU A 1 133 ? -4.146 35.019 -2.652 1.00 18.03 135 LEU A CA 1
ATOM 909 C C . LEU A 1 133 ? -5.503 34.414 -2.254 1.00 16.80 135 LEU A C 1
ATOM 910 O O . LEU A 1 133 ? -5.877 33.329 -2.701 1.00 15.56 135 LEU A O 1
ATOM 915 N N . GLU A 1 134 ? -6.261 35.136 -1.454 1.00 15.75 136 GLU A N 1
ATOM 916 C CA . GLU A 1 134 ? -7.581 34.673 -1.065 1.00 17.12 136 GLU A CA 1
ATOM 917 C C . GLU A 1 134 ? -8.473 34.417 -2.294 1.00 16.05 136 GLU A C 1
ATOM 918 O O . GLU A 1 134 ? -9.123 33.393 -2.409 1.00 16.74 136 GLU A O 1
ATOM 924 N N . GLN A 1 135 ? -8.525 35.394 -3.193 1.00 16.89 137 GLN A N 1
ATOM 925 C CA . GLN A 1 135 ? -9.330 35.242 -4.381 1.00 17.50 137 GLN A CA 1
ATOM 926 C C . GLN A 1 135 ? -8.892 34.027 -5.211 1.00 15.65 137 GLN A C 1
ATOM 927 O O . GLN A 1 135 ? -9.718 33.282 -5.705 1.00 15.07 137 GLN A O 1
ATOM 933 N N . ALA A 1 136 ? -7.585 33.823 -5.341 1.00 14.99 138 ALA A N 1
ATOM 934 C CA . ALA A 1 136 ? -7.074 32.715 -6.125 1.00 14.10 138 ALA A CA 1
ATOM 935 C C . ALA A 1 136 ? -7.425 31.351 -5.518 1.00 13.68 138 ALA A C 1
ATOM 936 O O . ALA A 1 136 ? -7.736 30.404 -6.256 1.00 14.23 138 ALA A O 1
ATOM 938 N N . VAL A 1 137 ? -7.366 31.245 -4.192 1.00 13.25 139 VAL A N 1
ATOM 939 C CA . VAL A 1 137 ? -7.769 30.018 -3.510 1.00 12.87 139 VAL A CA 1
ATOM 940 C C . VAL A 1 137 ? -9.256 29.758 -3.740 1.00 13.79 139 VAL A C 1
ATOM 941 O O . VAL A 1 137 ? -9.675 28.642 -4.010 1.00 14.33 139 VAL A O 1
ATOM 945 N N . ASN A 1 138 ? -10.058 30.808 -3.613 1.00 13.22 140 ASN A N 1
ATOM 946 C CA . ASN A 1 138 ? -11.494 30.670 -3.779 1.00 15.56 140 ASN A CA 1
ATOM 947 C C . ASN A 1 138 ? -11.847 30.305 -5.219 1.00 15.65 140 ASN A C 1
ATOM 948 O O . ASN A 1 138 ? -12.703 29.449 -5.458 1.00 17.19 140 ASN A O 1
ATOM 953 N N . SER A 1 139 ? -11.208 30.948 -6.186 1.00 15.54 141 SER A N 1
ATOM 954 C CA . SER A 1 139 ? -11.420 30.632 -7.589 1.00 17.79 141 SER A CA 1
ATOM 955 C C . SER A 1 139 ? -11.056 29.189 -7.941 1.00 16.88 141 SER A C 1
ATOM 956 O O . SER A 1 139 ? -11.836 28.471 -8.581 1.00 17.57 141 SER A O 1
ATOM 959 N N . ALA A 1 140 ? -9.895 28.723 -7.482 1.00 16.43 142 ALA A N 1
ATOM 960 C CA . ALA A 1 140 ? -9.503 27.346 -7.704 1.00 16.36 142 ALA A CA 1
ATOM 961 C C . ALA A 1 140 ? -10.515 26.368 -7.081 1.00 15.46 142 ALA A C 1
ATOM 962 O O . ALA A 1 140 ? -10.827 25.353 -7.679 1.00 15.56 142 ALA A O 1
ATOM 964 N N . THR A 1 141 ? -10.975 26.671 -5.882 1.00 15.53 143 THR A N 1
ATOM 965 C CA . THR A 1 141 ? -11.968 25.827 -5.195 1.00 15.29 143 THR A CA 1
ATOM 966 C C . THR A 1 141 ? -13.263 25.757 -6.000 1.00 16.84 143 THR A C 1
ATOM 967 O O . THR A 1 141 ? -13.890 24.704 -6.105 1.00 16.11 143 THR A O 1
ATOM 971 N N . SER A 1 142 ? -13.668 26.890 -6.566 1.00 17.94 144 SER A N 1
ATOM 972 C CA . SER A 1 142 ? -14.895 26.888 -7.345 1.00 19.99 144 SER A CA 1
ATOM 973 C C . SER A 1 142 ? -14.756 26.090 -8.628 1.00 19.94 144 SER A C 1
ATOM 974 O O . SER A 1 142 ? -15.749 25.599 -9.161 1.00 22.08 144 SER A O 1
ATOM 977 N N . ARG A 1 143 ? -13.535 25.929 -9.118 1.00 19.67 145 ARG A N 1
ATOM 978 C CA . ARG A 1 143 ? -13.276 25.172 -10.330 1.00 19.64 145 ARG A CA 1
ATOM 979 C C . ARG A 1 143 ? -12.980 23.693 -10.049 1.00 19.48 145 ARG A C 1
ATOM 980 O O . ARG A 1 143 ? -12.643 22.932 -10.973 1.00 20.89 145 ARG A O 1
ATOM 988 N N . GLY A 1 144 ? -13.117 23.280 -8.784 1.00 17.36 146 GLY A N 1
ATOM 989 C CA . GLY A 1 144 ? -13.007 21.886 -8.425 1.00 16.98 146 GLY A CA 1
ATOM 990 C C . GLY A 1 144 ? -11.695 21.424 -7.819 1.00 16.20 146 GLY A C 1
ATOM 991 O O . GLY A 1 144 ? -11.524 20.215 -7.558 1.00 18.23 146 GLY A O 1
ATOM 992 N N . VAL A 1 145 ? -10.784 22.362 -7.586 1.00 14.01 147 VAL A N 1
ATOM 993 C CA . VAL A 1 145 ? -9.487 21.999 -7.037 1.00 13.32 147 VAL A CA 1
ATOM 994 C C . VAL A 1 145 ? -9.533 21.949 -5.514 1.00 12.64 147 VAL A C 1
ATOM 995 O O . VAL A 1 145 ? -10.079 22.845 -4.880 1.00 13.71 147 VAL A O 1
ATOM 999 N N . LEU A 1 146 ? -9.005 20.872 -4.935 1.00 11.23 148 LEU A N 1
ATOM 1000 C CA . LEU A 1 146 ? -8.822 20.773 -3.499 1.00 10.98 148 LEU A CA 1
ATOM 1001 C C . LEU A 1 146 ? -7.450 21.394 -3.207 1.00 11.00 148 LEU A C 1
ATOM 1002 O O . LEU A 1 146 ? -6.425 20.826 -3.577 1.00 11.79 148 LEU A O 1
ATOM 1007 N N . VAL A 1 147 ? -7.424 22.521 -2.522 1.00 10.36 149 VAL A N 1
ATOM 1008 C CA . VAL A 1 147 ? -6.197 23.226 -2.178 1.00 10.74 149 VAL A CA 1
ATOM 1009 C C . VAL A 1 147 ? -5.760 22.766 -0.794 1.00 9.88 149 VAL A C 1
ATOM 1010 O O . VAL A 1 147 ? -6.508 22.884 0.168 1.00 11.82 149 VAL A O 1
ATOM 1014 N N . VAL A 1 148 ? -4.543 22.208 -0.698 1.00 10.29 150 VAL A N 1
ATOM 1015 C CA . VAL A 1 148 ? -4.003 21.664 0.550 1.00 10.18 150 VAL A CA 1
ATOM 1016 C C . VAL A 1 148 ? -2.769 22.481 0.867 1.00 10.06 150 VAL A C 1
ATOM 1017 O O . VAL A 1 148 ? -1.898 22.579 0.035 1.00 11.53 150 VAL A O 1
ATOM 1021 N N . ALA A 1 149 ? -2.641 23.038 2.067 1.00 9.08 151 ALA A N 1
ATOM 1022 C CA . ALA A 1 149 ? -1.576 23.968 2.387 1.00 9.25 151 ALA A CA 1
ATOM 1023 C C . ALA A 1 149 ? -0.997 23.724 3.755 1.00 10.09 151 ALA A C 1
ATOM 1024 O O . ALA A 1 149 ? -1.652 23.208 4.655 1.00 11.36 151 ALA A O 1
ATOM 1026 N N . ALA A 1 150 ? 0.273 24.075 3.904 1.00 9.41 152 ALA A N 1
ATOM 1027 C CA . ALA A 1 150 ? 0.963 23.881 5.150 1.00 9.66 152 ALA A CA 1
ATOM 1028 C C . ALA A 1 150 ? 0.607 24.896 6.236 1.00 9.68 152 ALA A C 1
ATOM 1029 O O . ALA A 1 150 ? 0.462 26.065 5.943 1.00 10.80 152 ALA A O 1
ATOM 1031 N N . SER A 1 151 ? 0.529 24.462 7.493 1.00 10.44 153 SER A N 1
ATOM 1032 C CA . SER A 1 151 ? 0.142 25.398 8.550 1.00 10.86 153 SER A CA 1
ATOM 1033 C C . SER A 1 151 ? 1.247 26.346 8.931 1.00 12.35 153 SER A C 1
ATOM 1034 O O . SER A 1 151 ? 0.949 27.434 9.428 1.00 13.05 153 SER A O 1
ATOM 1037 N N . GLY A 1 152 ? 2.506 26.026 8.665 1.00 10.87 154 GLY A N 1
ATOM 1038 C CA . GLY A 1 152 ? 3.628 26.885 8.987 1.00 12.51 154 GLY A CA 1
ATOM 1039 C C . GLY A 1 152 ? 4.533 26.344 10.071 1.00 11.85 154 GLY A C 1
ATOM 1040 O O . GLY A 1 152 ? 4.118 25.515 10.866 1.00 11.94 154 GLY A O 1
ATOM 1041 N N . ASN A 1 153 ? 5.734 26.906 10.155 1.00 11.64 155 ASN A N 1
ATOM 1042 C CA . ASN A 1 153 ? 6.764 26.357 11.029 1.00 11.98 155 ASN A CA 1
ATOM 1043 C C . ASN A 1 153 ? 7.205 27.288 12.161 1.00 12.17 155 ASN A C 1
ATOM 1044 O O . ASN A 1 153 ? 8.264 27.054 12.783 1.00 13.52 155 ASN A O 1
ATOM 1049 N N . SER A 1 154 ? 6.398 28.262 12.491 1.00 13.15 156 SER A N 1
ATOM 1050 C CA . SER A 1 154 ? 6.769 29.138 13.609 1.00 13.47 156 SER A CA 1
ATOM 1051 C C . SER A 1 154 ? 6.523 28.638 15.010 1.00 14.35 156 SER A C 1
ATOM 1052 O O . SER A 1 154 ? 6.981 29.279 15.958 1.00 16.60 156 SER A O 1
ATOM 1055 N N . GLY A 1 155 ? 5.764 27.556 15.171 1.00 13.85 157 GLY A N 1
ATOM 1056 C CA . GLY A 1 155 ? 5.398 27.009 16.467 1.00 14.48 157 GLY A CA 1
ATOM 1057 C C . GLY A 1 155 ? 4.261 27.733 17.182 1.00 14.38 157 GLY A C 1
ATOM 1058 O O . GLY A 1 155 ? 3.856 27.327 18.289 1.00 17.05 157 GLY A O 1
ATOM 1059 N N . ALA A 1 156 ? 3.705 28.738 16.540 1.00 15.16 160 ALA A N 1
ATOM 1060 C CA . ALA A 1 156 ? 2.684 29.552 17.176 1.00 14.82 160 ALA A CA 1
ATOM 1061 C C . ALA A 1 156 ? 1.313 28.960 17.063 1.00 14.34 160 ALA A C 1
ATOM 1062 O O . ALA A 1 156 ? 1.046 28.110 16.196 1.00 14.02 160 ALA A O 1
ATOM 1064 N N . GLY A 1 157 ? 0.403 29.431 17.904 1.00 14.07 161 GLY A N 1
ATOM 1065 C CA . GLY A 1 157 ? -0.959 28.982 17.910 1.00 13.13 161 GLY A CA 1
ATOM 1066 C C . GLY A 1 157 ? -1.930 29.706 16.984 1.00 13.99 161 GLY A C 1
ATOM 1067 O O . GLY A 1 157 ? -3.110 29.817 17.297 1.00 14.70 161 GLY A O 1
ATOM 1068 N N . SER A 1 158 ? -1.441 30.146 15.836 1.00 14.12 162 SER A N 1
ATOM 1069 C CA . SER A 1 158 ? -2.291 30.608 14.752 1.00 13.88 162 SER A CA 1
ATOM 1070 C C . SER A 1 158 ? -1.594 30.110 13.482 1.00 13.47 162 SER A C 1
ATOM 1071 O O . SER A 1 158 ? -0.377 29.871 13.509 1.00 14.18 162 SER A O 1
ATOM 1074 N N . ILE A 1 159 ? -2.351 29.905 12.409 1.00 13.27 165 ILE A N 1
ATOM 1075 C CA . ILE A 1 159 ? -1.765 29.298 11.202 1.00 14.40 165 ILE A CA 1
ATOM 1076 C C . ILE A 1 159 ? -1.480 30.273 10.053 1.00 14.07 165 ILE A C 1
ATOM 1077 O O . ILE A 1 159 ? -2.055 31.395 9.976 1.00 15.23 165 ILE A O 1
ATOM 1082 N N . SER A 1 160 ? -0.532 29.906 9.200 1.00 12.73 166 SER A N 1
ATOM 1083 C CA . SER A 1 160 ? -0.089 30.763 8.115 1.00 13.49 166 SER A CA 1
ATOM 1084 C C . SER A 1 160 ? -1.125 30.900 7.020 1.00 12.62 166 SER A C 1
ATOM 1085 O O . SER A 1 160 ? -2.083 30.160 6.985 1.00 13.26 166 SER A O 1
ATOM 1088 N N . TYR A 1 161 ? -0.904 31.847 6.095 1.00 12.67 167 TYR A N 1
ATOM 1089 C CA . TYR A 1 161 ? -1.717 31.968 4.891 1.00 11.66 167 TYR A CA 1
ATOM 1090 C C . TYR A 1 161 ? -0.961 31.366 3.714 1.00 13.01 167 TYR A C 1
ATOM 1091 O O . TYR A 1 161 ? 0.247 31.514 3.618 1.00 13.59 167 TYR A O 1
ATOM 1100 N N . PRO A 1 162 ? -1.589 30.716 2.754 1.00 12.79 168 PRO A N 1
ATOM 1101 C CA . PRO A 1 162 ? -3.024 30.580 2.578 1.00 12.62 168 PRO A CA 1
ATOM 1102 C C . PRO A 1 162 ? -3.746 29.560 3.404 1.00 11.66 168 PRO A C 1
ATOM 1103 O O . PRO A 1 162 ? -4.977 29.468 3.280 1.00 11.88 168 PRO A O 1
ATOM 1107 N N . ALA A 1 163 ? -3.065 28.749 4.215 1.00 11.34 169 ALA A N 1
ATOM 1108 C CA . ALA A 1 163 ? -3.774 27.726 4.984 1.00 12.18 169 ALA A CA 1
ATOM 1109 C C . ALA A 1 163 ? -4.910 28.244 5.826 1.00 13.04 169 ALA A C 1
ATOM 1110 O O . ALA A 1 163 ? -5.892 27.525 6.021 1.00 13.57 169 ALA A O 1
ATOM 1112 N N . ARG A 1 164 ? -4.794 29.467 6.329 1.00 12.97 170 ARG A N 1
ATOM 1113 C CA . ARG A 1 164 ? -5.796 30.047 7.216 1.00 14.19 170 ARG A CA 1
ATOM 1114 C C . ARG A 1 164 ? -7.097 30.396 6.500 1.00 14.82 170 ARG A C 1
ATOM 1115 O O . ARG A 1 164 ? -8.155 30.545 7.135 1.00 16.85 170 ARG A O 1
ATOM 1123 N N . TYR A 1 165 ? -7.072 30.485 5.190 1.00 13.71 171 TYR A N 1
ATOM 1124 C CA . TYR A 1 165 ? -8.302 30.775 4.445 1.00 13.11 171 TYR A CA 1
ATOM 1125 C C . TYR A 1 165 ? -9.233 29.583 4.465 1.00 13.99 171 TYR A C 1
ATOM 1126 O O . TYR A 1 165 ? -8.789 28.436 4.3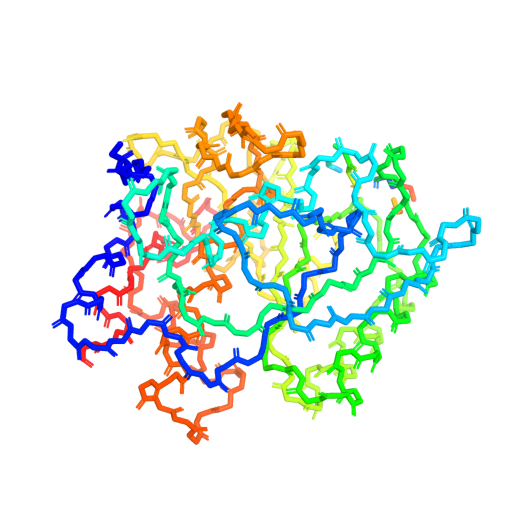64 1.00 12.37 171 TYR A O 1
ATOM 1135 N N . ALA A 1 166 ? -10.527 29.836 4.582 1.00 13.31 172 ALA A N 1
ATOM 1136 C CA . ALA A 1 166 ? -11.502 28.773 4.717 1.00 13.13 172 ALA A CA 1
ATOM 1137 C C . ALA A 1 166 ? -11.395 27.691 3.648 1.00 13.06 172 ALA A C 1
ATOM 1138 O O . ALA A 1 166 ? -11.537 26.506 3.981 1.00 14.22 172 ALA A O 1
ATOM 1140 N N . ASN A 1 167 ? -11.207 28.080 2.401 1.00 13.13 173 ASN A N 1
ATOM 1141 C CA . ASN A 1 167 ? -11.247 27.125 1.299 1.00 13.02 173 ASN A CA 1
ATOM 1142 C C . ASN A 1 167 ? -9.903 26.427 1.067 1.00 14.54 173 ASN A C 1
ATOM 1143 O O . ASN A 1 167 ? -9.790 25.692 0.130 1.00 16.78 173 ASN A O 1
ATOM 1148 N N . ALA A 1 168 ? -8.916 26.659 1.919 1.00 11.67 174 ALA A N 1
ATOM 1149 C CA . ALA A 1 168 ? -7.678 25.852 1.891 1.00 11.18 174 ALA A CA 1
ATOM 1150 C C . ALA A 1 168 ? -7.700 24.866 3.052 1.00 12.33 174 ALA A C 1
ATOM 1151 O O . ALA A 1 168 ? -8.025 25.215 4.176 1.00 12.02 174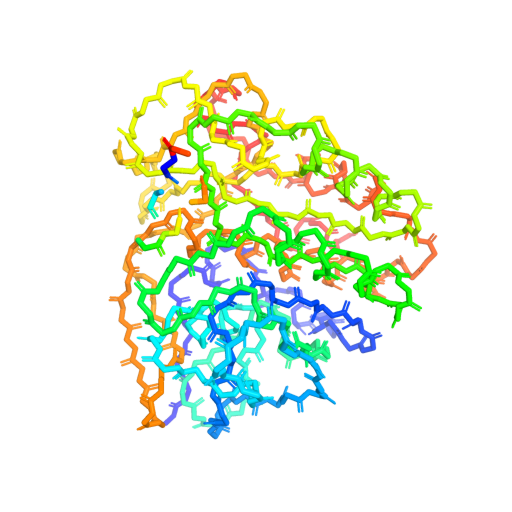 ALA A O 1
ATOM 1153 N N . MET A 1 169 ? -7.340 23.606 2.800 1.00 10.60 175 MET A N 1
ATOM 1154 C CA . MET A 1 169 ? -7.251 22.624 3.852 1.00 11.05 175 MET A CA 1
ATOM 1155 C C . MET A 1 169 ? -5.853 22.797 4.492 1.00 12.46 175 MET A C 1
ATOM 1156 O O . MET A 1 169 ? -4.822 22.720 3.796 1.00 14.68 175 MET A O 1
ATOM 1161 N N . ALA A 1 170 ? -5.795 22.974 5.794 1.00 10.15 176 ALA A N 1
ATOM 1162 C CA . ALA A 1 170 ? -4.586 23.310 6.488 1.00 9.21 176 ALA A CA 1
ATOM 1163 C C . ALA A 1 170 ? -4.027 22.091 7.197 1.00 9.90 176 ALA A C 1
ATOM 1164 O O . ALA A 1 170 ? -4.735 21.433 7.970 1.00 10.57 176 ALA A O 1
ATOM 1166 N N . VAL A 1 171 ? -2.731 21.846 6.983 1.00 8.86 177 VAL A N 1
ATOM 1167 C CA . VAL A 1 171 ? -2.083 20.637 7.471 1.00 9.59 177 VAL A CA 1
ATOM 1168 C C . VAL A 1 171 ? -0.909 20.935 8.370 1.00 9.05 177 VAL A C 1
ATOM 1169 O O . VAL A 1 171 ? 0.021 21.663 7.985 1.00 9.72 177 VAL A O 1
ATOM 1173 N N . GLY A 1 172 ? -0.965 20.420 9.602 1.00 9.75 178 GLY A N 1
ATOM 1174 C CA . GLY A 1 172 ? 0.125 20.523 10.551 1.00 10.53 178 GLY A CA 1
ATOM 1175 C C . GLY A 1 172 ? 0.959 19.249 10.566 1.00 9.76 178 GLY A C 1
ATOM 1176 O O . GLY A 1 172 ? 0.640 18.268 9.894 1.00 11.08 178 GLY A O 1
ATOM 1177 N N . ALA A 1 173 ? 2.038 19.253 11.327 1.00 10.15 179 ALA A N 1
ATOM 1178 C CA . ALA A 1 173 ? 3.034 18.187 11.366 1.00 9.45 179 ALA A CA 1
ATOM 1179 C C . ALA A 1 173 ? 3.139 17.452 12.687 1.00 10.52 179 ALA A C 1
ATOM 1180 O O . ALA A 1 173 ? 3.144 18.066 13.758 1.00 11.79 179 ALA A O 1
ATOM 1182 N N . THR A 1 174 ? 3.161 16.133 12.589 1.00 10.80 180 THR A N 1
ATOM 1183 C CA . THR A 1 174 ? 3.458 15.277 13.744 1.00 11.85 180 THR A CA 1
ATOM 1184 C C . THR A 1 174 ? 4.844 14.654 13.620 1.00 12.63 180 THR A C 1
ATOM 1185 O O . THR A 1 174 ? 5.458 14.584 12.573 1.00 13.60 180 THR A O 1
ATOM 1189 N N . ASP A 1 175 ? 5.336 14.191 14.749 1.00 12.66 181 ASP A N 1
ATOM 1190 C CA . ASP A 1 175 ? 6.576 13.444 14.837 1.00 13.88 181 ASP A CA 1
ATOM 1191 C C . ASP A 1 175 ? 6.300 11.932 14.925 1.00 15.26 181 ASP A C 1
ATOM 1192 O O . ASP A 1 175 ? 5.160 11.474 14.770 1.00 15.16 181 ASP A O 1
ATOM 1197 N N . GLN A 1 176 ? 7.348 11.150 15.198 1.00 17.85 182 GLN A N 1
ATOM 1198 C CA . GLN A 1 176 ? 7.280 9.702 15.198 1.00 19.47 182 GLN A CA 1
ATOM 1199 C C . GLN A 1 176 ? 6.446 9.107 16.330 1.00 18.75 182 GLN A C 1
ATOM 1200 O O . GLN A 1 176 ? 6.081 7.941 16.300 1.00 19.84 182 GLN A O 1
ATOM 1206 N N . ASN A 1 177 ? 6.116 9.911 17.320 1.00 18.00 183 ASN A N 1
ATOM 1207 C CA . ASN A 1 177 ? 5.261 9.474 18.387 1.00 19.02 183 ASN A CA 1
ATOM 1208 C C . ASN A 1 177 ? 3.869 10.043 18.303 1.00 17.36 183 ASN A C 1
ATOM 1209 O O . ASN A 1 177 ? 3.161 9.984 19.289 1.00 17.64 183 ASN A O 1
ATOM 1214 N N . ASN A 1 178 ? 3.484 10.548 17.108 1.00 15.43 184 ASN A N 1
ATOM 1215 C CA . ASN A 1 178 ? 2.172 11.172 16.889 1.00 16.06 184 ASN A CA 1
ATOM 1216 C C . ASN A 1 178 ? 1.956 12.385 17.798 1.00 16.12 184 ASN A C 1
ATOM 1217 O O . ASN A 1 178 ? 0.822 12.689 18.171 1.00 18.66 184 ASN A O 1
ATOM 1222 N N . ASN A 1 179 ? 3.024 13.075 18.128 1.00 14.43 185 ASN A N 1
ATOM 1223 C CA . ASN A 1 179 ? 2.941 14.316 18.877 1.00 14.29 185 ASN A CA 1
ATOM 1224 C C . ASN A 1 179 ? 3.047 15.451 17.864 1.00 13.60 185 ASN A C 1
ATOM 1225 O O . ASN A 1 179 ? 3.658 15.298 16.791 1.00 14.36 185 ASN A O 1
ATOM 1230 N N . ARG A 1 180 ? 2.495 16.607 18.204 1.00 12.55 186 ARG A N 1
ATOM 1231 C CA . ARG A 1 180 ? 2.679 17.771 17.335 1.00 11.57 186 ARG A CA 1
ATOM 1232 C C . ARG A 1 180 ? 4.156 18.142 17.350 1.00 13.11 186 ARG A C 1
ATOM 1233 O O . ARG A 1 180 ? 4.767 18.255 18.400 1.00 13.87 186 ARG A O 1
ATOM 1241 N N . ALA A 1 181 ? 4.752 18.318 16.176 1.00 12.69 187 ALA A N 1
ATOM 1242 C CA . ALA A 1 181 ? 6.142 18.780 16.114 1.00 13.07 187 ALA A CA 1
ATOM 1243 C C . ALA A 1 181 ? 6.193 20.180 16.704 1.00 13.65 187 ALA A C 1
ATOM 1244 O O . ALA A 1 181 ? 5.288 20.959 16.522 1.00 13.50 187 ALA A O 1
ATOM 1246 N N . SER A 1 182 ? 7.253 20.503 17.425 1.00 14.72 188 SER A N 1
ATOM 1247 C CA . SER A 1 182 ? 7.261 21.757 18.184 1.00 15.01 188 SER A CA 1
ATOM 1248 C C . SER A 1 182 ? 7.119 22.968 17.289 1.00 15.17 188 SER A C 1
ATOM 1249 O O . SER A 1 182 ? 6.539 23.963 17.697 1.00 16.11 188 SER A O 1
ATOM 1252 N N . PHE A 1 183 ? 7.603 22.856 16.055 1.00 13.48 189 PHE A N 1
ATOM 1253 C CA . PHE A 1 183 ? 7.532 23.963 15.079 1.00 13.61 189 PHE A CA 1
ATOM 1254 C C . PHE A 1 183 ? 6.161 24.088 14.400 1.00 12.90 189 PHE A C 1
ATOM 1255 O O . PHE A 1 183 ? 5.862 25.082 13.714 1.00 13.17 189 PHE A O 1
ATOM 1263 N N . SER A 1 184 ? 5.342 23.081 14.533 1.00 11.65 190 SER A N 1
ATOM 1264 C CA . SER A 1 184 ? 4.082 23.061 13.751 1.00 9.70 190 SER A CA 1
ATOM 1265 C C . SER A 1 184 ? 3.042 24.043 14.228 1.00 10.33 190 SER A C 1
ATOM 1266 O O . SER A 1 184 ? 2.581 23.954 15.367 1.00 11.41 190 SER A O 1
ATOM 1269 N N . GLN A 1 185 ? 2.646 24.966 13.367 1.00 9.49 191 GLN A N 1
ATOM 1270 C CA . GLN A 1 185 ? 1.608 25.933 13.738 1.00 10.54 191 GLN A CA 1
ATOM 1271 C C . GLN A 1 185 ? 0.279 25.247 13.918 1.00 10.80 191 GLN A C 1
ATOM 1272 O O . GLN A 1 185 ? -0.047 24.275 13.236 1.00 10.82 191 GLN A O 1
ATOM 1278 N N . TYR A 1 186 ? -0.507 25.757 14.845 1.00 11.14 192 TYR A N 1
ATOM 1279 C CA . TYR A 1 186 ? -1.792 25.192 15.178 1.00 11.07 192 TYR A CA 1
ATOM 1280 C C . TYR A 1 186 ? -2.786 26.313 15.449 1.00 12.04 192 TYR A C 1
ATOM 1281 O O . TYR A 1 186 ? -2.494 27.469 15.212 1.00 13.64 192 TYR A O 1
ATOM 1290 N N . GLY A 1 187 ? -3.978 25.932 15.832 1.00 13.33 193 GLY A N 1
ATOM 1291 C CA . GLY A 1 187 ? -5.007 26.927 16.132 1.00 13.80 193 GLY A CA 1
ATOM 1292 C C . GLY A 1 187 ? -6.223 26.866 15.230 1.00 15.56 193 GLY A C 1
ATOM 1293 O O . GLY A 1 187 ? -6.496 25.893 14.547 1.00 15.40 193 GLY A O 1
ATOM 1294 N N . ALA A 1 188 ? -6.951 27.973 15.217 1.00 16.07 194 ALA A N 1
ATOM 1295 C CA . ALA A 1 188 ? -8.169 28.080 14.492 1.00 16.75 194 ALA A CA 1
ATOM 1296 C C . ALA A 1 188 ? -7.884 27.885 13.023 1.00 16.58 194 ALA A C 1
ATOM 1297 O O . ALA A 1 188 ? -6.982 28.512 12.447 1.00 18.46 194 ALA A O 1
ATOM 1299 N N . GLY A 1 189 ? -8.617 26.957 12.424 1.00 15.70 195 GLY A N 1
ATOM 1300 C CA . GLY A 1 189 ? -8.472 26.688 10.996 1.00 15.56 195 GLY A CA 1
ATOM 1301 C C . GLY A 1 189 ? -7.698 25.415 10.660 1.00 14.23 195 GLY A C 1
ATOM 1302 O O . GLY A 1 189 ? -7.666 24.981 9.512 1.00 15.94 195 GLY A O 1
ATOM 1303 N N . LEU A 1 190 ? -7.027 24.860 11.647 1.00 13.29 196 LEU A N 1
ATOM 1304 C CA . LEU A 1 190 ? -6.274 23.632 11.410 1.00 11.98 196 LEU A CA 1
ATOM 1305 C C . LEU A 1 190 ? -7.194 22.472 11.147 1.00 12.21 196 LEU A C 1
ATOM 1306 O O . LEU A 1 190 ? -8.072 22.137 11.961 1.00 13.26 196 LEU A O 1
ATOM 1311 N N . ASP A 1 191 ? -7.004 21.801 10.002 1.00 10.39 197 ASP A N 1
ATOM 1312 C CA . ASP A 1 191 ? -7.905 20.711 9.626 1.00 10.87 197 ASP A CA 1
ATOM 1313 C C . ASP A 1 191 ? -7.446 19.341 10.055 1.00 10.58 197 ASP A C 1
ATOM 1314 O O . ASP A 1 191 ? -8.265 18.484 10.400 1.00 10.91 197 ASP A O 1
ATOM 1319 N N . ILE A 1 192 ? -6.142 19.091 9.999 1.00 10.93 198 ILE A N 1
ATOM 1320 C CA . ILE A 1 192 ? -5.631 17.718 10.061 1.00 10.48 198 ILE A CA 1
ATOM 1321 C C . ILE A 1 192 ? -4.114 17.780 10.234 1.00 9.64 198 ILE A C 1
ATOM 1322 O O . ILE A 1 192 ? -3.505 18.822 10.008 1.00 10.49 198 ILE A O 1
ATOM 1327 N N . VAL A 1 193 ? -3.510 16.699 10.664 1.00 9.33 199 VAL A N 1
ATOM 1328 C CA . VAL A 1 193 ? -2.049 16.612 10.771 1.00 9.53 199 VAL A CA 1
ATOM 1329 C C . VAL A 1 193 ? -1.505 15.366 10.065 1.00 9.77 199 VAL A C 1
ATOM 1330 O O . VAL A 1 193 ? -2.240 14.409 9.806 1.00 11.25 199 VAL A O 1
ATOM 1334 N N . ALA A 1 194 ? -0.211 15.371 9.776 1.00 9.56 200 ALA A N 1
ATOM 1335 C CA . ALA A 1 194 ? 0.452 14.278 9.097 1.00 9.12 200 ALA A CA 1
ATOM 1336 C C . ALA A 1 194 ? 1.924 14.320 9.452 1.00 10.19 200 ALA A C 1
ATOM 1337 O O . ALA A 1 194 ? 2.394 15.330 9.924 1.00 10.29 200 ALA A O 1
ATOM 1339 N N . PRO A 1 195 ? 2.657 13.253 9.234 1.00 10.53 201 PRO A N 1
ATOM 1340 C CA . PRO A 1 195 ? 4.087 13.209 9.554 1.00 11.45 201 PRO A CA 1
ATOM 1341 C C . PRO A 1 195 ? 4.912 14.291 8.905 1.00 10.38 201 PRO A C 1
ATOM 1342 O O . PRO A 1 195 ? 4.826 14.493 7.709 1.00 11.27 201 PRO A O 1
ATOM 1346 N N . GLY A 1 196 ? 5.714 14.983 9.701 1.00 10.95 202 GLY A N 1
ATOM 1347 C CA . GLY A 1 196 ? 6.536 16.047 9.180 1.00 10.93 202 GLY A CA 1
ATOM 1348 C C . GLY A 1 196 ? 7.920 16.146 9.794 1.00 11.95 202 GLY A C 1
ATOM 1349 O O . GLY A 1 196 ? 8.564 17.184 9.712 1.00 12.84 202 GLY A O 1
ATOM 1350 N N . VAL A 1 197 ? 8.379 15.075 10.422 1.00 12.56 203 VAL A N 1
ATOM 1351 C CA . VAL A 1 197 ? 9.707 15.034 11.053 1.00 13.92 203 VAL A CA 1
ATOM 1352 C C . VAL A 1 197 ? 10.465 13.866 10.450 1.00 14.03 203 VAL A C 1
ATOM 1353 O O . VAL A 1 197 ? 9.916 12.778 10.313 1.00 14.13 203 VAL A O 1
ATOM 1357 N N . ASN A 1 198 ? 11.702 14.123 10.022 1.00 15.05 204 ASN A N 1
ATOM 1358 C CA . ASN A 1 198 ? 12.594 13.104 9.462 1.00 16.09 204 ASN A CA 1
ATOM 1359 C C . ASN A 1 198 ? 11.945 12.390 8.296 1.00 14.76 204 ASN A C 1
ATOM 1360 O O . ASN A 1 198 ? 11.905 11.170 8.230 1.00 15.29 204 ASN A O 1
ATOM 1365 N N . VAL A 1 199 ? 11.380 13.164 7.372 1.00 12.91 205 VAL A N 1
ATOM 1366 C CA . VAL A 1 199 ? 10.750 12.622 6.188 1.00 11.59 205 VAL A CA 1
ATOM 1367 C C . VAL A 1 199 ? 11.719 12.428 5.029 1.00 12.19 205 VAL A C 1
ATOM 1368 O O . VAL A 1 199 ? 12.204 13.400 4.462 1.00 12.10 205 VAL A O 1
ATOM 1372 N N . GLN A 1 200 ? 11.977 11.175 4.694 1.00 12.64 206 GLN A N 1
ATOM 1373 C CA . GLN A 1 200 ? 12.833 10.817 3.591 1.00 12.73 206 GLN A CA 1
ATOM 1374 C C . GLN A 1 200 ? 12.057 10.881 2.285 1.00 12.26 206 GLN A C 1
ATOM 1375 O O . GLN A 1 200 ? 10.963 10.295 2.209 1.00 12.29 206 GLN A O 1
ATOM 1381 N N . SER A 1 201 ? 12.603 11.553 1.286 1.00 11.03 207 SER A N 1
ATOM 1382 C CA . SER A 1 201 ? 11.970 11.618 -0.020 1.00 10.45 207 SER A CA 1
ATOM 1383 C C . SER A 1 201 ? 12.987 11.848 -1.112 1.00 11.51 207 SER A C 1
ATOM 1384 O O . SER A 1 201 ? 14.178 11.962 -0.825 1.00 12.89 207 SER A O 1
ATOM 1387 N N . THR A 1 202 ? 12.535 11.917 -2.344 1.00 11.10 208 THR A N 1
ATOM 1388 C CA . THR A 1 202 ? 13.345 12.247 -3.496 1.00 11.80 208 THR A CA 1
ATOM 1389 C C . THR A 1 202 ? 13.969 13.633 -3.408 1.00 12.18 208 THR A C 1
ATOM 1390 O O . THR A 1 202 ? 13.427 14.553 -2.842 1.00 12.93 208 THR A O 1
ATOM 1394 N N . TYR A 1 203 ? 15.126 13.810 -4.012 1.00 11.91 209 TYR A N 1
ATOM 1395 C CA . TYR A 1 203 ? 15.841 15.071 -3.963 1.00 13.14 209 TYR A CA 1
ATOM 1396 C C . TYR A 1 203 ? 16.629 15.198 -5.267 1.00 13.70 209 TYR A C 1
ATOM 1397 O O . TYR A 1 203 ? 17.029 14.172 -5.863 1.00 13.94 209 TYR A O 1
ATOM 1406 N N . PRO A 1 204 ? 16.845 16.423 -5.756 1.00 13.24 210 PRO A N 1
ATOM 1407 C CA . PRO A 1 204 ? 17.597 16.580 -7.017 1.00 13.73 210 PRO A CA 1
ATOM 1408 C C . PRO A 1 204 ? 18.981 15.947 -6.973 1.00 13.89 210 PRO A C 1
ATOM 1409 O O . PRO A 1 204 ? 19.506 15.746 -5.889 1.00 15.15 210 PRO A O 1
ATOM 1413 N N . GLY A 1 205 ? 19.487 15.625 -8.158 1.00 16.44 211 GLY A N 1
ATOM 1414 C CA . GLY A 1 205 ? 20.714 14.857 -8.250 1.00 16.02 211 GLY A CA 1
ATOM 1415 C C . GLY A 1 205 ? 20.473 13.381 -8.101 1.00 17.29 211 GLY A C 1
ATOM 1416 O O . GLY A 1 205 ? 21.390 12.608 -7.718 1.00 19.35 211 GLY A O 1
ATOM 1417 N N . SER A 1 206 ? 19.256 12.941 -8.411 1.00 16.60 212 SER A N 1
ATOM 1418 C CA . SER A 1 206 ? 18.919 11.523 -8.375 1.00 17.41 212 SER A CA 1
ATOM 1419 C C . SER A 1 206 ? 19.196 10.882 -7.016 1.00 18.40 212 SER A C 1
ATOM 1420 O O . SER A 1 206 ? 19.597 9.745 -6.922 1.00 19.39 212 SER A O 1
ATOM 1423 N N . THR A 1 207 ? 18.963 11.637 -5.957 1.00 16.63 213 THR A N 1
ATOM 1424 C CA . THR A 1 207 ? 19.226 11.148 -4.622 1.00 17.39 213 THR A CA 1
ATOM 1425 C C . THR A 1 207 ? 18.022 11.323 -3.676 1.00 17.40 213 THR A C 1
ATOM 1426 O O . THR A 1 207 ? 16.902 11.428 -4.140 1.00 14.60 213 THR A O 1
ATOM 1430 N N . TYR A 1 208 ? 18.266 11.208 -2.376 1.00 16.85 214 TYR A N 1
ATOM 1431 C CA . TYR A 1 208 ? 17.210 11.200 -1.354 1.00 16.80 214 TYR A CA 1
ATOM 1432 C C . TYR A 1 208 ? 17.681 12.044 -0.171 1.00 17.27 214 TYR A C 1
ATOM 1433 O O . TYR A 1 208 ? 18.913 12.235 0.046 1.00 19.68 214 TYR A O 1
ATOM 1442 N N . ALA A 1 209 ? 16.743 12.605 0.570 1.00 16.09 215 ALA A N 1
ATOM 1443 C CA . ALA A 1 209 ? 17.093 13.447 1.694 1.00 15.25 215 ALA A CA 1
ATOM 1444 C C . ALA A 1 209 ? 16.008 13.375 2.725 1.00 14.22 215 ALA A C 1
ATOM 1445 O O . ALA A 1 209 ? 14.853 13.147 2.389 1.00 13.68 215 ALA A O 1
ATOM 1447 N N . SER A 1 210 ? 16.378 13.527 3.991 1.00 15.69 216 SER A N 1
ATOM 1448 C CA . SER A 1 210 ? 15.446 13.578 5.102 1.00 17.07 216 SER A CA 1
ATOM 1449 C C . SER A 1 210 ? 15.315 15.010 5.579 1.00 17.15 216 SER A C 1
ATOM 1450 O O . SER A 1 210 ? 16.302 15.650 5.951 1.00 19.90 216 SER A O 1
ATOM 1453 N N . LEU A 1 211 ? 14.095 15.541 5.557 1.00 15.11 217 LEU A N 1
ATOM 1454 C CA . LEU A 1 211 ? 13.838 16.928 5.938 1.00 15.61 217 LEU A CA 1
ATOM 1455 C C . LEU A 1 211 ? 12.665 17.011 6.915 1.00 15.66 217 LEU A C 1
ATOM 1456 O O . LEU A 1 211 ? 11.872 16.061 7.031 1.00 14.98 217 LEU A O 1
ATOM 1461 N N . ASN A 1 212 ? 12.550 18.144 7.607 1.00 15.38 218 ASN A N 1
ATOM 1462 C CA . ASN A 1 212 ? 11.478 18.405 8.562 1.00 15.37 218 ASN A CA 1
ATOM 1463 C C . ASN A 1 212 ? 10.668 19.604 8.171 1.00 15.08 218 ASN A C 1
ATOM 1464 O O . ASN A 1 212 ? 11.236 20.595 7.681 1.00 15.76 218 ASN A O 1
ATOM 1469 N N . GLY A 1 213 ? 9.381 19.582 8.465 1.00 12.58 219 GLY A N 1
ATOM 1470 C CA . GLY A 1 213 ? 8.584 20.784 8.345 1.00 12.72 219 GLY A CA 1
ATOM 1471 C C . GLY A 1 213 ? 7.147 20.499 8.016 1.00 11.37 219 GLY A C 1
ATOM 1472 O O . GLY A 1 213 ? 6.778 19.324 7.645 1.00 11.71 219 GLY A O 1
ATOM 1473 N N . THR A 1 214 ? 6.293 21.495 8.132 1.00 9.72 220 THR A N 1
ATOM 1474 C CA . THR A 1 214 ? 4.891 21.317 7.707 1.00 10.61 220 THR 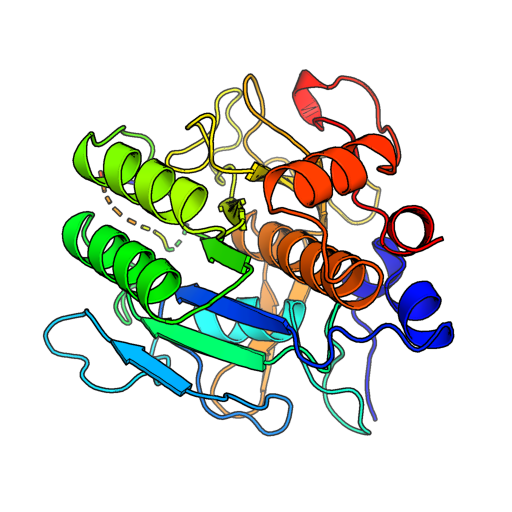A CA 1
ATOM 1475 C C . THR A 1 214 ? 4.789 21.179 6.196 1.00 9.97 220 THR A C 1
ATOM 1476 O O . THR A 1 214 ? 3.780 20.661 5.698 1.00 10.28 220 THR A O 1
ATOM 1480 N N . SER A 1 215 ? 5.792 21.623 5.458 1.00 10.17 221 SER A N 1
ATOM 1481 C CA . SER A 1 215 ? 5.862 21.395 4.009 1.00 10.69 221 SER A CA 1
ATOM 1482 C C . SER A 1 215 ? 5.867 19.927 3.680 1.00 10.30 221 SER A C 1
ATOM 1483 O O . SER A 1 215 ? 5.380 19.575 2.614 1.00 10.49 221 SER A O 1
ATOM 1486 N N . MET A 1 216 ? 6.443 19.096 4.564 1.00 10.89 222 MET A N 1
ATOM 1487 C CA . MET A 1 216 ? 6.543 17.659 4.377 1.00 10.89 222 MET A CA 1
ATOM 1488 C C . MET A 1 216 ? 5.321 16.925 4.854 1.00 10.06 222 MET A C 1
ATOM 1489 O O . MET A 1 216 ? 5.046 15.814 4.412 1.00 10.98 222 MET A O 1
ATOM 1494 N N . ALA A 1 217 ? 4.575 17.521 5.778 1.00 9.55 223 ALA A N 1
ATOM 1495 C CA . ALA A 1 217 ? 3.336 16.939 6.249 1.00 9.33 223 ALA A CA 1
ATOM 1496 C C . ALA A 1 217 ? 2.268 17.024 5.160 1.00 9.57 223 ALA A C 1
ATOM 1497 O O . ALA A 1 217 ? 1.581 16.056 4.842 1.00 10.41 223 ALA A O 1
ATOM 1499 N N . THR A 1 218 ? 2.108 18.204 4.582 1.00 9.45 224 THR A N 1
ATOM 1500 C CA . THR A 1 218 ? 1.130 18.544 3.579 1.00 9.16 224 THR A CA 1
ATOM 1501 C C . THR A 1 218 ? 0.995 17.518 2.448 1.00 9.24 224 THR A C 1
ATOM 1502 O O . THR A 1 218 ? -0.124 17.091 2.19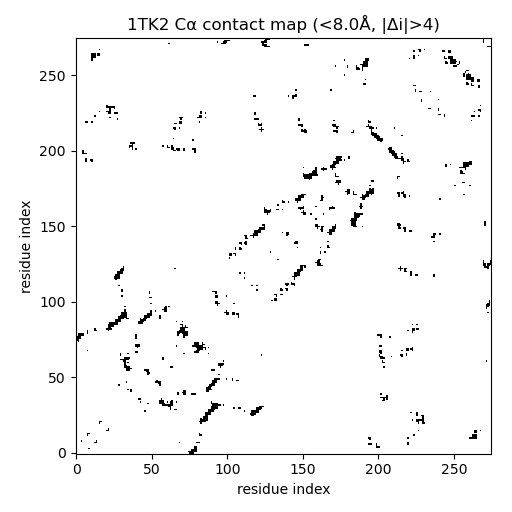4 1.00 8.90 224 THR A O 1
ATOM 1506 N N . PRO A 1 219 ? 2.060 17.081 1.785 1.00 9.19 225 PRO A N 1
ATOM 1507 C CA . PRO A 1 219 ? 1.938 16.113 0.682 1.00 8.68 225 PRO A CA 1
ATOM 1508 C C . PRO A 1 219 ? 1.404 14.763 1.102 1.00 8.50 225 PRO A C 1
ATOM 1509 O O . PRO A 1 219 ? 0.836 14.076 0.240 1.00 9.68 225 PRO A O 1
ATOM 1513 N N . HIS A 1 220 ? 1.501 14.395 2.377 1.00 9.05 226 HIS A N 1
ATOM 1514 C CA . HIS A 1 220 ? 0.841 13.157 2.817 1.00 9.32 226 HIS A CA 1
ATOM 1515 C C . HIS A 1 220 ? -0.654 13.261 2.635 1.00 9.93 226 HIS A C 1
ATOM 1516 O O . HIS A 1 220 ? -1.310 12.303 2.230 1.00 10.36 226 HIS A O 1
ATOM 1523 N N . VAL A 1 221 ? -1.196 14.439 2.936 1.00 10.02 227 VAL A N 1
ATOM 1524 C CA . VAL A 1 221 ? -2.613 14.696 2.830 1.00 9.26 227 VAL A CA 1
ATOM 1525 C C . VAL A 1 221 ? -3.017 14.866 1.357 1.00 10.17 227 VAL A C 1
ATOM 1526 O O . VAL A 1 221 ? -4.070 14.371 0.944 1.00 9.70 227 VAL A O 1
ATOM 1530 N N . ALA A 1 222 ? -2.214 15.557 0.558 1.00 9.33 228 ALA A N 1
ATOM 1531 C CA . ALA A 1 222 ? -2.516 15.683 -0.864 1.00 9.37 228 ALA A CA 1
ATOM 1532 C C . ALA A 1 222 ? -2.569 14.309 -1.509 1.00 9.81 228 ALA A C 1
ATOM 1533 O O . ALA A 1 222 ? -3.444 14.012 -2.346 1.00 10.01 228 ALA A O 1
ATOM 1535 N N . GLY A 1 223 ? -1.637 13.447 -1.139 1.00 9.48 229 GLY A N 1
ATOM 1536 C CA . GLY A 1 223 ? -1.599 12.063 -1.627 1.00 10.16 229 GLY A CA 1
ATOM 1537 C C . GLY A 1 223 ? -2.814 11.277 -1.194 1.00 9.54 229 GLY A C 1
ATOM 1538 O O . GLY A 1 223 ? -3.409 10.572 -2.011 1.00 10.97 229 GLY A O 1
ATOM 1539 N N . ALA A 1 224 ? -3.208 11.431 0.052 1.00 9.29 230 ALA A N 1
ATOM 1540 C CA . ALA A 1 224 ? -4.402 10.723 0.547 1.00 9.65 230 ALA A CA 1
ATOM 1541 C C . ALA A 1 224 ? -5.626 11.185 -0.202 1.00 10.17 230 ALA A C 1
ATOM 1542 O O . ALA A 1 224 ? -6.508 10.386 -0.496 1.00 11.35 230 ALA A O 1
ATOM 1544 N N . ALA A 1 225 ? -5.732 12.464 -0.519 1.00 10.21 231 ALA A N 1
ATOM 1545 C CA . ALA A 1 225 ? -6.873 12.973 -1.271 1.00 10.65 231 ALA A CA 1
ATOM 1546 C C . ALA A 1 225 ? -6.934 12.305 -2.636 1.00 11.20 231 ALA A C 1
ATOM 1547 O O . ALA A 1 225 ? -8.030 12.018 -3.114 1.00 11.56 231 ALA A O 1
ATOM 1549 N N . ALA A 1 226 ? -5.780 12.038 -3.251 1.00 11.36 232 ALA A N 1
ATOM 1550 C CA . ALA A 1 226 ? -5.756 11.416 -4.569 1.00 11.66 232 ALA A CA 1
ATOM 1551 C C . ALA A 1 226 ? -6.253 10.001 -4.458 1.00 11.56 232 ALA A C 1
ATOM 1552 O O . ALA A 1 226 ? -6.909 9.519 -5.372 1.00 12.55 232 ALA A O 1
ATOM 1554 N N . LEU A 1 227 ? -5.954 9.308 -3.367 1.00 10.97 233 LEU A N 1
ATOM 1555 C CA . LEU A 1 227 ? -6.467 7.950 -3.182 1.00 10.58 233 LEU A CA 1
ATOM 1556 C C . LEU A 1 227 ? -7.992 7.944 -3.064 1.00 11.67 233 LEU A C 1
ATOM 1557 O O . LEU A 1 227 ? -8.706 7.088 -3.680 1.00 12.57 233 LEU A O 1
ATOM 1562 N N . VAL A 1 228 ? -8.513 8.885 -2.318 1.00 11.29 234 VAL A N 1
ATOM 1563 C CA . VAL A 1 228 ? -9.981 9.010 -2.160 1.00 11.39 234 VAL A CA 1
ATOM 1564 C C . VAL A 1 228 ? -10.637 9.343 -3.491 1.00 12.19 234 VAL A C 1
ATOM 1565 O O . VAL A 1 228 ? -11.701 8.790 -3.821 1.00 13.66 234 VAL A O 1
ATOM 1569 N N . LYS A 1 229 ? -10.040 10.228 -4.272 1.00 13.38 235 LYS A N 1
ATOM 1570 C CA . LYS A 1 229 ? -10.555 10.602 -5.585 1.00 13.96 235 LYS A CA 1
ATOM 1571 C C . LYS A 1 229 ? -10.570 9.419 -6.556 1.00 13.97 235 LYS A C 1
ATOM 1572 O O . LYS A 1 229 ? -11.523 9.246 -7.340 1.00 15.52 235 LYS A O 1
ATOM 1578 N N . GLN A 1 230 ? -9.569 8.573 -6.478 1.00 12.71 236 GLN A N 1
ATOM 1579 C CA . GLN A 1 230 ? -9.564 7.401 -7.366 1.00 13.38 236 GLN A CA 1
ATOM 1580 C C . GLN A 1 230 ? -10.731 6.470 -6.972 1.00 15.12 236 GLN A C 1
ATOM 1581 O O . GLN A 1 230 ? -11.401 5.899 -7.877 1.00 15.05 236 GLN A O 1
ATOM 1587 N N . LYS A 1 231 ? -10.951 6.305 -5.668 1.00 15.18 237 LYS A N 1
ATOM 1588 C CA . LYS A 1 231 ? -12.000 5.414 -5.196 1.00 15.43 237 LYS A CA 1
ATOM 1589 C C . LYS A 1 231 ? -13.380 5.985 -5.492 1.00 16.86 237 LYS A C 1
ATOM 1590 O O . LYS A 1 231 ? -14.317 5.240 -5.822 1.00 18.79 237 LYS A O 1
ATOM 1596 N N . ASN A 1 232 ? -13.508 7.298 -5.448 1.00 16.76 238 ASN A N 1
ATOM 1597 C CA . ASN A 1 232 ? -14.796 7.984 -5.580 1.00 17.44 238 ASN A CA 1
ATOM 1598 C C . ASN A 1 232 ? -14.687 9.126 -6.622 1.00 17.67 238 ASN A C 1
ATOM 1599 O O . ASN A 1 232 ? -14.687 10.299 -6.280 1.00 17.11 238 ASN A O 1
ATOM 1604 N N . PRO A 1 233 ? -14.590 8.794 -7.900 1.00 18.28 239 PRO A N 1
ATOM 1605 C CA . PRO A 1 233 ? -14.329 9.789 -8.943 1.00 19.83 239 PRO A CA 1
ATOM 1606 C C . PRO A 1 233 ? -15.368 10.894 -9.065 1.00 20.66 239 PRO A C 1
ATOM 1607 O O . PRO A 1 233 ? -15.039 11.972 -9.597 1.00 22.71 239 PRO A O 1
ATOM 1611 N N . SER A 1 234 ? -16.581 10.665 -8.589 1.00 21.03 240 SER A N 1
ATOM 1612 C CA . SER A 1 234 ? -17.605 11.697 -8.659 1.00 22.05 240 SER A CA 1
ATOM 1613 C C . SER A 1 234 ? -17.588 12.683 -7.502 1.00 21.96 240 SER A C 1
ATOM 1614 O O . SER A 1 234 ? -18.305 13.694 -7.533 1.00 23.30 240 SER A O 1
ATOM 1617 N N . TRP A 1 235 ? -16.781 12.416 -6.480 1.00 20.21 241 TRP A N 1
ATOM 1618 C CA . TRP A 1 235 ? -16.741 13.279 -5.325 1.00 19.73 241 TRP A CA 1
ATOM 1619 C C . TRP A 1 235 ? -16.043 14.588 -5.606 1.00 18.79 241 TRP A C 1
ATOM 1620 O O . TRP A 1 235 ? -15.038 14.652 -6.318 1.00 19.46 241 TRP A O 1
ATOM 1631 N N . SER A 1 236 ? -16.586 15.637 -5.001 1.00 18.18 242 SER A N 1
ATOM 1632 C CA . SER A 1 236 ? -16.054 16.985 -5.129 1.00 17.42 242 SER A CA 1
ATOM 1633 C C . SER A 1 236 ? -14.915 17.234 -4.121 1.00 15.64 242 SER A C 1
ATOM 1634 O O . SER A 1 236 ? -14.760 16.488 -3.157 1.00 15.12 242 SER A O 1
ATOM 1637 N N . ASN A 1 237 ? -14.190 18.317 -4.332 1.00 15.04 243 ASN A N 1
ATOM 1638 C CA . ASN A 1 237 ? -13.126 18.727 -3.415 1.00 14.91 243 ASN A CA 1
ATOM 1639 C C . ASN A 1 237 ? -13.579 18.779 -1.958 1.00 14.65 243 ASN A C 1
ATOM 1640 O O . ASN A 1 237 ? -12.940 18.246 -1.089 1.00 13.74 243 ASN A O 1
ATOM 1645 N N . VAL A 1 238 ? -14.699 19.412 -1.683 1.00 15.12 244 VAL A N 1
ATOM 1646 C CA . VAL A 1 238 ? -15.132 19.546 -0.315 1.00 15.20 244 VAL A CA 1
ATOM 1647 C C . VAL A 1 238 ? -15.590 18.234 0.317 1.00 13.78 244 VAL A C 1
ATOM 1648 O O . VAL A 1 238 ? -15.395 18.023 1.515 1.00 13.16 244 VAL A O 1
ATOM 1652 N N . GLN A 1 239 ? -16.153 17.341 -0.497 1.00 13.46 245 GLN A N 1
ATOM 1653 C CA . GLN A 1 239 ? -16.547 16.036 -0.012 1.00 14.87 245 GLN A CA 1
ATOM 1654 C C . GLN A 1 239 ? -15.339 15.235 0.390 1.00 12.66 245 GLN A C 1
ATOM 1655 O O . GLN A 1 239 ? -15.302 14.564 1.426 1.00 13.45 245 GLN A O 1
ATOM 1661 N N . ILE A 1 240 ? -14.271 15.332 -0.424 1.00 12.47 246 ILE A N 1
ATOM 1662 C CA . ILE A 1 240 ? -13.018 14.608 -0.158 1.00 12.93 246 ILE A CA 1
ATOM 1663 C C . ILE A 1 240 ? -12.380 15.168 1.127 1.00 11.40 246 ILE A C 1
ATOM 1664 O O . ILE A 1 240 ? -11.942 14.430 2.009 1.00 13.28 246 ILE A O 1
ATOM 1669 N N . ARG A 1 241 ? -12.269 16.485 1.207 1.00 11.65 247 ARG A N 1
ATOM 1670 C CA . ARG A 1 241 ? -11.787 17.146 2.394 1.00 11.12 247 ARG A CA 1
ATOM 1671 C C . ARG A 1 241 ? -12.469 16.672 3.697 1.00 11.44 247 ARG A C 1
ATOM 1672 O O . ARG A 1 241 ? -11.808 16.271 4.693 1.00 12.07 247 ARG A O 1
ATOM 1680 N N . ASN A 1 242 ? -13.806 16.672 3.680 1.00 11.58 248 ASN A N 1
ATOM 1681 C CA . ASN A 1 242 ? -14.511 16.261 4.898 1.00 12.26 248 ASN A CA 1
ATOM 1682 C C . ASN A 1 242 ? -14.318 14.802 5.207 1.00 11.94 248 ASN A C 1
ATOM 1683 O O . ASN A 1 242 ? -14.226 14.426 6.375 1.00 12.35 248 ASN A O 1
ATOM 1688 N N . HIS A 1 243 ? -14.261 13.975 4.164 1.00 11.77 249 HIS A N 1
ATOM 1689 C CA . HIS A 1 243 ? -14.061 12.540 4.383 1.00 12.20 249 HIS A CA 1
ATOM 1690 C C . HIS A 1 243 ? -12.686 12.254 5.012 1.00 12.67 249 HIS A C 1
ATOM 1691 O O . HIS A 1 243 ? -12.584 11.413 5.889 1.00 12.34 249 HIS A O 1
ATOM 1698 N N . LEU A 1 244 ? -11.659 12.973 4.572 1.00 11.94 250 LEU A N 1
ATOM 1699 C CA . LEU A 1 244 ? -10.339 12.811 5.171 1.00 11.21 250 LEU A CA 1
ATOM 1700 C C . LEU A 1 244 ? -10.396 13.190 6.645 1.00 11.49 250 LEU A C 1
ATOM 1701 O O . LEU A 1 244 ? -9.825 12.506 7.481 1.00 13.26 250 LEU A O 1
ATOM 1706 N N . LYS A 1 245 ? -11.110 14.258 6.979 1.00 11.13 251 LYS A N 1
ATOM 1707 C CA . LYS A 1 245 ? -11.225 14.669 8.358 1.00 11.19 251 LYS A CA 1
ATOM 1708 C C . LYS A 1 245 ? -12.040 13.681 9.199 1.00 12.15 251 LYS A C 1
ATOM 1709 O O . LYS A 1 245 ? -11.690 13.381 10.333 1.00 13.78 251 LYS A O 1
ATOM 1715 N N . ASN A 1 246 ? -13.169 13.257 8.662 1.00 12.19 252 ASN A N 1
ATOM 1716 C CA . ASN A 1 246 ? -14.036 12.335 9.382 1.00 13.35 252 ASN A CA 1
ATOM 1717 C C . ASN A 1 246 ? -13.374 10.998 9.684 1.00 13.00 252 ASN A C 1
ATOM 1718 O O . ASN A 1 246 ? -13.747 10.318 10.646 1.00 15.76 252 ASN A O 1
ATOM 1723 N N . THR A 1 247 ? -12.425 10.555 8.852 1.00 11.86 253 THR A N 1
ATOM 1724 C CA . THR A 1 247 ? -11.768 9.251 9.044 1.00 11.85 253 THR A CA 1
ATOM 1725 C C . THR A 1 247 ? -10.382 9.365 9.667 1.00 12.04 253 THR A C 1
ATOM 1726 O O . THR A 1 247 ? -9.682 8.364 9.830 1.00 12.86 253 THR A O 1
ATOM 1730 N N . ALA A 1 248 ? -9.975 10.559 10.021 1.00 12.14 254 ALA A N 1
ATOM 1731 C CA . ALA A 1 248 ? -8.692 10.754 10.684 1.00 12.47 254 ALA A CA 1
ATOM 1732 C C . ALA A 1 248 ? -8.681 10.175 12.105 1.00 13.40 254 ALA A C 1
ATOM 1733 O O . ALA A 1 248 ? -9.734 10.028 12.727 1.00 15.31 254 ALA A O 1
ATOM 1735 N N . THR A 1 249 ? -7.502 9.803 12.572 1.00 12.64 255 THR A N 1
ATOM 1736 C CA . THR A 1 249 ? -7.368 9.278 13.920 1.00 14.52 255 THR A CA 1
ATOM 1737 C C . THR A 1 249 ? -7.267 10.414 14.892 1.00 14.85 255 THR A C 1
ATOM 1738 O O . THR A 1 249 ? -6.275 11.142 14.886 1.00 14.93 255 THR A O 1
ATOM 1742 N N . SER A 1 250 ? -8.260 10.575 15.776 1.00 17.08 256 SER A N 1
ATOM 1743 C CA . SER A 1 250 ? -8.236 11.684 16.747 1.00 17.31 256 SER A CA 1
ATOM 1744 C C . SER A 1 250 ? -7.032 11.540 17.678 1.00 17.35 256 SER A C 1
ATOM 1745 O O . SER A 1 250 ? -6.737 10.452 18.185 1.00 18.25 256 SER A O 1
ATOM 1748 N N . LEU A 1 251 ? -6.343 12.658 17.931 1.00 17.11 257 LEU A N 1
ATOM 1749 C CA . LEU A 1 251 ? -5.153 12.703 18.783 1.00 18.36 257 LEU A CA 1
ATOM 1750 C C . LEU A 1 251 ? -5.384 13.506 20.055 1.00 20.69 257 LEU A C 1
ATOM 1751 O O . LEU A 1 251 ? -4.513 13.602 20.932 1.00 22.07 257 LEU A O 1
ATOM 1756 N N . GLY A 1 252 ? -6.558 14.057 20.191 1.00 21.27 258 GLY A N 1
ATOM 1757 C CA . GLY A 1 252 ? -6.821 14.996 21.277 1.00 23.15 258 GLY A CA 1
ATOM 1758 C C . GLY A 1 252 ? -7.365 16.300 20.724 1.00 22.00 258 GLY A C 1
ATOM 1759 O O . GLY A 1 252 ? -8.065 16.284 19.702 1.00 23.65 258 GLY A O 1
ATOM 1760 N N . SER A 1 253 ? -7.127 17.423 21.394 1.00 22.25 259 SER A N 1
ATOM 1761 C CA . SER A 1 253 ? -7.711 18.706 21.014 1.00 22.34 259 SER A CA 1
ATOM 1762 C C . SER A 1 253 ? -7.642 19.029 19.538 1.00 20.21 259 SER A C 1
ATOM 1763 O O . SER A 1 253 ? -6.592 18.918 18.897 1.00 19.90 259 SER A O 1
ATOM 1766 N N . THR A 1 254 ? -8.755 19.458 19.011 1.00 19.72 260 THR A N 1
ATOM 1767 C CA . THR A 1 254 ? -8.817 19.892 17.625 1.00 19.51 260 THR A CA 1
ATOM 1768 C C . THR A 1 254 ? -8.006 21.157 17.442 1.00 17.40 260 THR A C 1
ATOM 1769 O O . THR A 1 254 ? -7.609 21.491 16.336 1.00 16.01 260 THR A O 1
ATOM 1773 N N . ASN A 1 255 ? -7.740 21.873 18.524 1.00 15.80 261 ASN A N 1
ATOM 1774 C CA . ASN A 1 255 ? -6.907 23.073 18.419 1.00 14.83 261 ASN A CA 1
ATOM 1775 C C . ASN A 1 255 ? -5.453 22.753 18.102 1.00 14.17 261 ASN A C 1
ATOM 1776 O O . ASN A 1 255 ? -4.800 23.507 17.371 1.00 15.31 261 ASN A O 1
ATOM 1781 N N . LEU A 1 256 ? -4.945 21.651 18.627 1.00 13.05 262 LEU A N 1
ATOM 1782 C CA . LEU A 1 256 ? -3.552 21.254 18.404 1.00 12.54 262 LEU A CA 1
ATOM 1783 C C . LEU A 1 256 ? -3.364 20.401 17.157 1.00 12.73 262 LEU A C 1
ATOM 1784 O O . LEU A 1 256 ? -2.340 20.493 16.489 1.00 12.89 262 LEU A O 1
ATOM 1789 N N . TYR A 1 257 ? -4.354 19.553 16.866 1.00 13.11 263 TYR A N 1
ATOM 1790 C CA . TYR A 1 257 ? -4.213 18.505 15.865 1.00 12.33 263 TYR A CA 1
ATOM 1791 C C . TYR A 1 257 ? -5.282 18.495 14.791 1.00 12.60 263 TYR A C 1
ATOM 1792 O O . TYR A 1 257 ? -5.232 17.656 13.887 1.00 12.77 263 TYR A O 1
ATOM 1801 N N . GLY A 1 258 ? -6.251 19.398 14.864 1.00 12.26 264 GLY A N 1
ATOM 1802 C CA . GLY A 1 258 ? -7.371 19.381 13.963 1.00 12.66 264 GLY A CA 1
ATOM 1803 C C . GLY A 1 258 ? -8.117 18.073 14.196 1.00 12.78 264 GLY A C 1
ATOM 1804 O O . GLY A 1 258 ? -8.246 17.584 15.318 1.00 13.86 264 GLY A O 1
ATOM 1805 N N . SER A 1 259 ? -8.587 17.473 13.100 1.00 12.35 265 SER A N 1
ATOM 1806 C CA . SER A 1 259 ? -9.336 16.239 13.161 1.00 13.53 265 SER A CA 1
ATOM 1807 C C . SER A 1 259 ? -8.481 15.064 13.557 1.00 12.66 265 SER A C 1
ATOM 1808 O O . SER A 1 259 ? -9.020 13.995 13.927 1.00 14.42 265 SER A O 1
ATOM 1811 N N . GLY A 1 260 ? -7.154 15.220 13.522 1.00 12.46 266 GLY A N 1
ATOM 1812 C CA . GLY A 1 260 ? -6.245 14.179 13.892 1.00 12.47 266 GLY A CA 1
ATOM 1813 C C . GLY A 1 260 ? -5.297 13.775 12.757 1.00 11.59 266 GLY A C 1
ATOM 1814 O O . GLY A 1 260 ? -5.117 14.525 11.811 1.00 10.71 266 GLY A O 1
ATOM 1815 N N . LEU A 1 261 ? -4.710 12.594 12.906 1.00 11.94 267 LEU A N 1
ATOM 1816 C CA . LEU A 1 261 ? -3.762 12.055 11.964 1.00 11.54 267 LEU A CA 1
ATOM 1817 C C . LEU A 1 261 ? -4.452 11.459 10.755 1.00 11.99 267 LEU A C 1
ATOM 1818 O O . LEU A 1 261 ? -5.285 10.570 10.890 1.00 12.53 267 LEU A O 1
ATOM 1823 N N . VAL A 1 262 ? -4.127 11.959 9.566 1.00 10.62 268 VAL A N 1
ATOM 1824 C CA . VAL A 1 262 ? -4.695 11.382 8.350 1.00 10.55 268 VAL A CA 1
ATOM 1825 C C . VAL A 1 262 ? -4.496 9.861 8.299 1.00 11.23 268 VAL A C 1
ATOM 1826 O O . VAL A 1 262 ? -3.439 9.352 8.655 1.00 12.01 268 VAL A O 1
ATOM 1830 N N . ASN A 1 263 ? -5.534 9.159 7.841 1.00 12.06 269 ASN A N 1
ATOM 1831 C CA . ASN A 1 263 ? -5.512 7.701 7.779 1.00 12.21 269 ASN A CA 1
ATOM 1832 C C . ASN A 1 263 ? -6.044 7.272 6.420 1.00 11.97 269 ASN A C 1
ATOM 1833 O O . ASN A 1 263 ? -7.259 7.278 6.194 1.00 11.60 269 ASN A O 1
ATOM 1838 N N . ALA A 1 264 ? -5.128 6.934 5.517 1.00 12.94 270 ALA A N 1
ATOM 1839 C CA . ALA A 1 264 ? -5.478 6.517 4.155 1.00 13.03 270 ALA A CA 1
ATOM 1840 C C . ALA A 1 264 ? -6.267 5.218 4.099 1.00 14.56 270 ALA A C 1
ATOM 1841 O O . ALA A 1 264 ? -7.029 5.023 3.162 1.00 14.81 270 ALA A O 1
ATOM 1843 N N . GLU A 1 265 ? -6.055 4.332 5.066 1.00 13.48 271 GLU A N 1
ATOM 1844 C CA . GLU A 1 265 ? -6.818 3.088 5.095 1.00 14.49 271 GLU A CA 1
ATOM 1845 C C . GLU A 1 265 ? -8.278 3.387 5.381 1.00 14.33 271 GLU A C 1
ATOM 1846 O O . GLU A 1 265 ? -9.181 2.969 4.635 1.00 14.84 271 GLU A O 1
ATOM 1852 N N . ALA A 1 266 ? -8.536 4.133 6.444 1.00 13.54 272 ALA A N 1
ATOM 1853 C CA . ALA A 1 266 ? -9.904 4.448 6.871 1.00 13.78 272 ALA A CA 1
ATOM 1854 C C . ALA A 1 266 ? -10.607 5.266 5.810 1.00 14.45 272 ALA A C 1
ATOM 1855 O O . ALA A 1 266 ? -11.817 5.122 5.623 1.00 15.18 272 ALA A O 1
ATOM 1857 N N . ALA A 1 267 ? -9.875 6.153 5.154 1.00 14.10 273 ALA A N 1
ATOM 1858 C CA . ALA A 1 267 ? -10.468 7.058 4.169 1.00 13.67 273 ALA A CA 1
ATOM 1859 C C . ALA A 1 267 ? -10.873 6.361 2.902 1.00 13.37 273 ALA A C 1
ATOM 1860 O O . ALA A 1 267 ? -11.638 6.910 2.149 1.00 14.59 273 ALA A O 1
ATOM 1862 N N . THR A 1 268 ? -10.325 5.169 2.656 1.00 14.96 274 THR A N 1
ATOM 1863 C CA . THR A 1 268 ? -10.610 4.433 1.413 1.00 16.44 274 THR A CA 1
ATOM 1864 C C . THR A 1 268 ? -11.376 3.125 1.643 1.00 18.76 274 THR A C 1
ATOM 1865 O O . THR A 1 268 ? -11.424 2.265 0.769 1.00 20.43 274 THR A O 1
ATOM 1869 N N . ARG A 1 269 ? -11.901 2.939 2.836 1.00 20.47 275 ARG A N 1
ATOM 1870 C CA . ARG A 1 269 ? -12.584 1.695 3.134 1.00 23.72 275 ARG A CA 1
ATOM 1871 C C . ARG A 1 269 ? -14.074 1.864 3.005 1.00 25.91 275 ARG A C 1
ATOM 1872 O O . ARG A 1 269 ? -14.539 2.748 2.289 1.00 27.50 275 ARG A O 1
ATOM 1880 N N . VAL B 2 1 ? 5.977 37.184 4.841 0.50 61.98 1 VAL B N 1
ATOM 1881 C CA . VAL B 2 1 ? 7.180 36.357 5.144 0.50 61.96 1 VAL B CA 1
ATOM 1882 C C . VAL B 2 1 ? 6.945 34.852 5.029 0.50 62.00 1 VAL B C 1
ATOM 1883 O O . VAL B 2 1 ? 6.488 34.364 3.992 0.50 61.97 1 VAL B O 1
ATOM 1895 N N . LEU B 2 3 ? 7.559 30.420 6.181 0.50 62.10 3 LEU B N 1
ATOM 1896 C CA . LEU B 2 3 ? 7.835 29.237 6.966 0.50 62.09 3 LEU B CA 1
ATOM 1897 C C . LEU B 2 3 ? 9.078 28.499 6.314 0.50 62.16 3 LEU B C 1
ATOM 1898 O O . LEU B 2 3 ? 9.133 28.323 5.092 0.50 62.24 3 LEU B O 1
ATOM 1914 N N . PRO B 2 5 ? 11.958 27.618 4.199 0.50 62.50 5 PRO B N 1
ATOM 1915 C CA . PRO B 2 5 ? 11.959 28.071 2.787 0.50 62.54 5 PRO B CA 1
ATOM 1916 C C . PRO B 2 5 ? 10.768 28.687 2.006 0.50 62.54 5 PRO B C 1
ATOM 1917 O O . PRO B 2 5 ? 10.954 28.722 0.792 0.50 62.64 5 PRO B O 1
ATOM 1921 N N . VAL B 2 6 ? 9.612 29.075 2.529 0.50 62.53 6 VAL B N 1
ATOM 1922 C CA . VAL B 2 6 ? 8.650 29.707 1.601 0.50 62.47 6 VAL B CA 1
ATOM 1923 C C . VAL B 2 6 ? 7.795 30.788 2.200 0.50 62.35 6 VAL B C 1
ATOM 1924 O O . VAL B 2 6 ? 7.180 30.659 3.237 0.50 62.42 6 VAL B O 1
ATOM 1936 N N . LEU B 2 8 ? 6.651 35.040 0.957 0.50 61.74 8 LEU B N 1
ATOM 1937 C CA . LEU B 2 8 ? 5.579 35.395 0.092 0.50 61.63 8 LEU B CA 1
ATOM 1938 C C . LEU B 2 8 ? 5.057 36.422 0.937 0.50 61.75 8 LEU B C 1
ATOM 1939 O O . LEU B 2 8 ? 4.695 36.245 2.110 0.50 61.68 8 LEU B O 1
ATOM 1955 N N . PRO B 2 10 ? 5.098 39.558 3.331 0.50 62.20 10 PRO B N 1
ATOM 1956 C CA . PRO B 2 10 ? 5.915 39.545 4.556 0.50 62.27 10 PRO B CA 1
ATOM 1957 C C . PRO B 2 10 ? 5.797 38.334 5.459 0.50 62.30 10 PRO B C 1
ATOM 1958 O O . PRO B 2 10 ? 5.870 38.515 6.677 0.50 62.35 10 PRO B O 1
#

Nearest PDB structures (foldseek):
  1st3-assembly1_A  TM=1.003E+00  e=2.115E-62  Lederbergia lenta
  5aqe-assembly1_A  TM=1.002E+00  e=2.115E-62  Lederbergia lenta
  1ndu-assembly1_A  TM=1.002E+00  e=6.099E-62  Lederbergia lenta
  5ard-assembly1_A  TM=1.002E+00  e=9.072E-62  Lederbergia lenta
  1wsd-assembly1_A  TM=1.001E+00  e=1.646E-61  Shouchella clausii KSM-K16

B-factor: mean 19.04, std 12.33, range [2.0, 85.08]